Protein AF-A0A0N4UK88-F1 (afdb_monomer)

Organism: Dracunculus medinensis (NCBI:txid318479)

Structure (mmCIF, N/CA/C/O backbone):
data_AF-A0A0N4UK88-F1
#
_entry.id   AF-A0A0N4UK88-F1
#
loop_
_atom_site.group_PDB
_atom_site.id
_atom_site.type_symbol
_atom_site.label_atom_id
_atom_site.label_alt_id
_atom_site.label_comp_id
_atom_site.label_asym_id
_atom_site.label_entity_id
_atom_site.label_seq_id
_atom_site.pdbx_PDB_ins_code
_atom_site.Cartn_x
_atom_site.Cartn_y
_atom_site.Cartn_z
_atom_site.occupancy
_atom_site.B_iso_or_equiv
_atom_site.auth_seq_id
_atom_site.auth_comp_id
_atom_site.auth_asym_id
_atom_site.auth_atom_id
_atom_site.pdbx_PDB_model_num
ATOM 1 N N . MET A 1 1 ? -45.314 29.536 1.033 1.00 59.44 1 MET A N 1
ATOM 2 C CA . MET A 1 1 ? -45.332 28.113 0.614 1.00 59.44 1 MET A CA 1
ATOM 3 C C . MET A 1 1 ? -43.933 27.530 0.369 1.00 59.44 1 MET A C 1
ATOM 5 O O . MET A 1 1 ? -43.728 26.372 0.694 1.00 59.44 1 MET A O 1
ATOM 9 N N . PHE A 1 2 ? -42.950 28.308 -0.109 1.00 57.78 2 PHE A N 1
ATOM 10 C CA . PHE A 1 2 ? -41.565 27.837 -0.322 1.00 57.78 2 PHE A CA 1
ATOM 11 C C . PHE A 1 2 ? -40.764 27.525 0.958 1.00 57.78 2 PHE A C 1
ATOM 13 O O . PHE A 1 2 ? -39.915 26.638 0.956 1.00 57.78 2 PHE A O 1
ATOM 20 N N . THR A 1 3 ? -41.057 28.195 2.073 1.00 60.22 3 THR A N 1
ATOM 21 C CA . THR A 1 3 ? -40.371 27.982 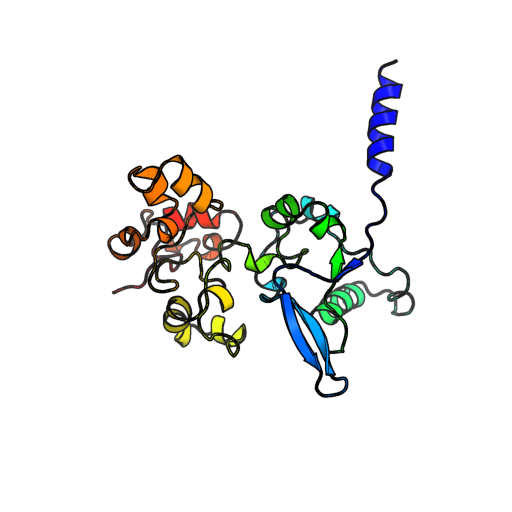3.360 1.00 60.22 3 THR A CA 1
ATOM 22 C C . THR A 1 3 ? -40.647 26.611 3.979 1.00 60.22 3 THR A C 1
ATOM 24 O O . THR A 1 3 ? -39.760 26.038 4.603 1.00 60.22 3 THR A O 1
ATOM 27 N N . PHE A 1 4 ? -41.829 26.032 3.746 1.00 58.28 4 PHE A N 1
ATOM 28 C CA . PHE A 1 4 ? -42.161 24.690 4.237 1.00 58.28 4 PHE A CA 1
ATOM 29 C C . PHE A 1 4 ? -41.422 23.580 3.476 1.00 58.28 4 PHE A C 1
ATOM 31 O O . PHE A 1 4 ? -41.025 22.588 4.084 1.00 58.28 4 PHE A O 1
ATOM 38 N N . LEU A 1 5 ? -41.157 23.756 2.176 1.00 58.62 5 LEU A N 1
ATOM 39 C CA . LEU A 1 5 ? -40.390 22.785 1.384 1.00 58.62 5 LEU A CA 1
ATOM 40 C C . LEU A 1 5 ? -38.910 22.755 1.783 1.00 58.62 5 LEU A C 1
ATOM 42 O O . LEU A 1 5 ? -38.333 21.676 1.887 1.00 58.62 5 LEU A O 1
ATOM 46 N N . PHE A 1 6 ? -38.318 23.911 2.093 1.00 59.50 6 PHE A N 1
ATOM 47 C CA . PHE A 1 6 ? -36.938 23.981 2.584 1.00 59.50 6 PHE A CA 1
ATOM 48 C C . PHE A 1 6 ? -36.780 23.361 3.978 1.00 59.50 6 PHE A C 1
ATOM 50 O O . PHE A 1 6 ? -35.818 22.635 4.218 1.00 59.50 6 PHE A O 1
ATOM 57 N N . LEU A 1 7 ? -37.751 23.571 4.876 1.00 58.62 7 LEU A N 1
ATOM 58 C CA . LEU A 1 7 ? -37.744 22.941 6.200 1.00 58.62 7 LEU A CA 1
ATOM 59 C C . LEU A 1 7 ? -37.907 21.415 6.109 1.00 58.62 7 LEU A C 1
ATOM 61 O O . LEU A 1 7 ? -37.258 20.683 6.846 1.00 58.62 7 LEU A O 1
ATOM 65 N N . SER A 1 8 ? -38.716 20.933 5.160 1.00 58.75 8 SER A N 1
ATOM 66 C CA . SER A 1 8 ? -38.917 19.498 4.903 1.00 58.75 8 SER A CA 1
ATOM 67 C C . SER A 1 8 ? -37.670 18.827 4.317 1.00 58.75 8 SER A C 1
ATOM 69 O O . SER A 1 8 ? -37.371 17.675 4.631 1.00 58.75 8 SER A O 1
ATOM 71 N N . LEU A 1 9 ? -36.918 19.545 3.477 1.00 57.94 9 LEU A N 1
ATOM 72 C CA . LEU A 1 9 ? -35.638 19.074 2.944 1.00 57.94 9 LEU A CA 1
ATOM 73 C C . LEU A 1 9 ? -34.555 19.054 4.027 1.00 57.94 9 LEU A C 1
ATOM 75 O O . LEU A 1 9 ? -33.841 18.064 4.137 1.00 57.94 9 LEU A O 1
ATOM 79 N N . LEU A 1 10 ? -34.487 20.083 4.877 1.00 56.88 10 LEU A N 1
ATOM 80 C CA . LEU A 1 10 ? -33.556 20.122 6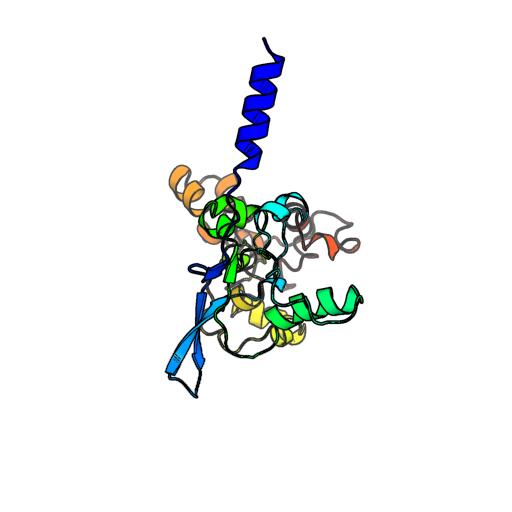.009 1.00 56.88 10 LEU A CA 1
ATOM 81 C C . LEU A 1 10 ? -33.869 19.040 7.055 1.00 56.88 10 LEU A C 1
ATOM 83 O O . LEU A 1 10 ? -32.948 18.396 7.546 1.00 56.88 10 LEU A O 1
ATOM 87 N N . LEU A 1 11 ? -35.145 18.762 7.339 1.00 54.09 11 LEU A N 1
ATOM 88 C CA . LEU A 1 11 ? -35.548 17.687 8.257 1.00 54.09 11 LEU A CA 1
ATOM 89 C C . LEU A 1 11 ? -35.243 16.281 7.711 1.00 54.09 11 LEU A C 1
ATOM 91 O O . LEU A 1 11 ? -34.954 15.379 8.495 1.00 54.09 11 LEU A O 1
ATOM 95 N N . ASN A 1 12 ? -35.217 16.090 6.388 1.00 50.25 12 ASN A N 1
ATOM 96 C CA . ASN A 1 12 ? -34.788 14.820 5.791 1.00 50.25 12 ASN A CA 1
ATOM 97 C C . ASN A 1 12 ? -33.273 14.572 5.906 1.00 50.25 12 ASN A C 1
ATOM 99 O O . ASN A 1 12 ? -32.857 13.417 5.944 1.00 50.25 12 ASN A O 1
ATOM 103 N N . PHE A 1 13 ? -32.448 15.616 6.040 1.00 53.06 13 PHE A N 1
ATOM 104 C CA . PHE A 1 13 ? -31.017 15.447 6.332 1.00 53.06 13 PHE A CA 1
ATOM 105 C C . PHE A 1 13 ? -30.733 15.123 7.807 1.00 53.06 13 PHE A C 1
ATOM 107 O O . PHE A 1 13 ? -29.687 14.555 8.112 1.00 53.06 13 PHE A O 1
ATOM 114 N N . VAL A 1 14 ? -31.660 15.426 8.724 1.00 51.56 14 VAL A N 1
ATOM 115 C CA . VAL A 1 14 ? -31.482 15.181 10.169 1.00 51.56 14 VAL A CA 1
ATOM 116 C C . VAL A 1 14 ? -31.736 13.715 10.553 1.00 51.56 14 VAL A C 1
ATOM 118 O O . VAL A 1 14 ? -31.226 13.254 11.568 1.00 51.56 14 VAL A O 1
ATOM 121 N N . ASN A 1 15 ? -32.411 12.928 9.707 1.00 42.16 15 ASN A N 1
ATOM 122 C CA . ASN A 1 15 ? -32.572 11.476 9.892 1.00 42.16 15 ASN A CA 1
ATOM 123 C C . ASN A 1 15 ? -31.404 10.652 9.320 1.00 42.16 15 ASN A C 1
ATOM 125 O O . ASN A 1 15 ? -31.574 9.515 8.870 1.00 42.16 15 ASN A O 1
ATOM 129 N N . LEU A 1 16 ? -30.190 11.204 9.357 1.00 47.09 16 LEU A N 1
ATOM 130 C CA . LEU A 1 16 ? -28.981 10.421 9.158 1.00 47.09 16 LEU A CA 1
ATOM 131 C C . LEU A 1 16 ? -28.824 9.497 10.378 1.00 47.09 16 LEU A C 1
ATOM 133 O O . LEU A 1 16 ? -28.241 9.880 11.390 1.00 47.09 16 LEU A O 1
ATOM 137 N N . GLN A 1 17 ? -29.442 8.313 10.298 1.00 49.81 17 GLN A N 1
ATOM 138 C CA . GLN A 1 17 ? -29.371 7.261 11.312 1.00 49.81 17 GLN A CA 1
ATOM 139 C C . GLN A 1 17 ? -27.946 7.162 11.857 1.00 49.81 17 GLN A C 1
ATOM 141 O O . GLN A 1 17 ? -27.000 7.017 11.082 1.00 49.81 17 GLN A O 1
ATOM 146 N N . GLN A 1 18 ? -27.827 7.254 13.183 1.00 49.84 18 GLN A N 1
ATOM 147 C CA . GLN A 1 18 ? -26.597 7.012 13.929 1.00 49.84 18 GLN A CA 1
ATOM 148 C C . GLN A 1 18 ? -25.954 5.716 13.420 1.00 49.84 18 GLN A C 1
ATOM 150 O O . GLN A 1 18 ? -26.490 4.621 13.599 1.00 49.84 18 GLN A O 1
ATOM 155 N N . ALA A 1 19 ? -24.864 5.872 12.671 1.00 52.44 19 ALA A N 1
ATOM 156 C CA . ALA A 1 19 ? -24.200 4.790 11.972 1.00 52.44 19 ALA A CA 1
ATOM 157 C C . ALA A 1 19 ? -23.459 3.931 13.000 1.00 52.44 19 ALA A C 1
ATOM 159 O O . ALA A 1 19 ? -22.458 4.363 13.563 1.00 52.44 19 ALA A O 1
ATOM 160 N N . GLN A 1 20 ? -23.964 2.721 13.241 1.00 64.00 20 GLN A N 1
ATOM 161 C CA . GLN A 1 20 ? -23.290 1.725 14.070 1.00 64.00 20 GLN A CA 1
ATOM 162 C C . GLN A 1 20 ? -21.905 1.388 13.493 1.00 64.00 20 GLN A C 1
ATOM 164 O O . GLN A 1 20 ? -21.686 1.440 12.281 1.00 64.00 20 GLN A O 1
ATOM 169 N N . ASP A 1 21 ? -20.962 1.028 14.360 1.00 75.62 21 ASP A N 1
ATOM 170 C CA . ASP A 1 21 ? -19.648 0.560 13.928 1.00 75.62 21 ASP A CA 1
ATOM 171 C C . ASP A 1 21 ? -19.750 -0.861 13.362 1.00 75.62 21 ASP A C 1
ATOM 173 O O . ASP A 1 21 ? -20.231 -1.782 14.030 1.00 75.62 21 ASP A O 1
ATOM 177 N N . GLU A 1 22 ? -19.216 -1.072 12.164 1.00 81.50 22 GLU A N 1
ATOM 178 C CA . GLU A 1 22 ? -19.253 -2.354 11.473 1.00 81.50 22 GLU A CA 1
ATOM 179 C C . GLU A 1 22 ? -17.860 -2.954 11.279 1.00 81.50 22 GLU A C 1
ATOM 181 O O . GLU A 1 22 ? -16.874 -2.252 11.063 1.00 81.50 22 GLU A O 1
ATOM 186 N N . VAL A 1 23 ? -17.777 -4.286 11.315 1.00 83.88 23 VAL A N 1
ATOM 187 C CA . VAL A 1 23 ? -16.542 -5.015 10.995 1.00 83.88 23 VAL A CA 1
ATOM 188 C C . VAL A 1 23 ? -16.213 -4.835 9.515 1.00 83.88 23 VAL A C 1
ATOM 190 O O . VAL A 1 23 ? -17.100 -4.967 8.670 1.00 83.88 23 VAL A O 1
ATOM 193 N N . ILE A 1 24 ? -14.944 -4.581 9.198 1.00 86.75 24 ILE A N 1
ATOM 194 C CA . ILE A 1 24 ? -14.470 -4.466 7.812 1.00 86.75 24 ILE A CA 1
ATOM 195 C C . ILE A 1 24 ? -14.696 -5.758 7.010 1.00 86.75 24 ILE A C 1
ATOM 197 O O . ILE A 1 24 ? -14.514 -6.873 7.505 1.00 86.75 24 ILE A O 1
ATOM 201 N N . ASP A 1 25 ? -15.078 -5.607 5.748 1.00 88.88 25 ASP A N 1
ATOM 202 C CA . ASP A 1 25 ? -15.301 -6.691 4.782 1.00 88.88 25 ASP A CA 1
ATOM 203 C C . ASP A 1 25 ? -14.463 -6.538 3.501 1.00 88.88 25 ASP A C 1
ATOM 205 O O . ASP A 1 25 ? -14.323 -7.492 2.739 1.00 88.88 25 ASP A O 1
ATOM 209 N N . GLN A 1 26 ? -13.836 -5.376 3.304 1.00 89.75 26 GLN A N 1
ATOM 210 C CA . GLN A 1 26 ? -12.899 -5.088 2.221 1.00 89.75 26 GLN A CA 1
ATOM 211 C C . GLN A 1 26 ? -11.508 -4.766 2.762 1.00 89.75 26 GLN A C 1
ATOM 213 O O . GLN A 1 26 ? -11.363 -4.333 3.903 1.00 89.75 26 GLN A O 1
ATOM 218 N N . CYS A 1 27 ? -10.481 -4.977 1.929 1.00 90.88 27 CYS A N 1
ATOM 219 C CA . CYS A 1 27 ? -9.084 -4.806 2.334 1.00 90.88 27 CYS A CA 1
ATOM 220 C C . CYS A 1 27 ? -8.758 -5.592 3.616 1.00 90.88 27 CYS A C 1
ATOM 222 O O . CYS A 1 27 ? -8.085 -5.066 4.490 1.00 90.88 27 CYS A O 1
ATOM 224 N N . VAL A 1 28 ? -9.262 -6.823 3.768 1.00 89.75 28 VAL A N 1
ATOM 225 C CA . VAL A 1 28 ? -9.149 -7.587 5.022 1.00 89.75 28 VAL A CA 1
ATOM 226 C C . VAL A 1 28 ? -8.056 -8.649 4.938 1.00 89.75 28 VAL A C 1
ATOM 228 O O . VAL A 1 28 ? -7.936 -9.350 3.937 1.00 89.75 28 VAL A O 1
ATOM 231 N N . LYS A 1 29 ? -7.288 -8.788 6.019 1.00 86.12 29 LYS A N 1
ATOM 232 C CA . LYS A 1 29 ? -6.484 -9.963 6.353 1.00 86.12 29 LYS A CA 1
ATOM 233 C C . LYS A 1 29 ? -6.943 -10.527 7.693 1.00 86.12 29 LYS A C 1
ATOM 235 O O . LYS A 1 29 ? -7.215 -9.766 8.626 1.00 86.12 29 LYS A O 1
ATOM 240 N N . ASP A 1 30 ? -6.987 -11.846 7.787 1.00 83.62 30 ASP A N 1
ATOM 241 C CA . ASP A 1 30 ? -7.274 -12.535 9.037 1.00 83.62 30 ASP A CA 1
ATOM 242 C C . ASP A 1 30 ? -5.984 -12.717 9.839 1.00 83.62 30 ASP A C 1
ATOM 244 O O . ASP A 1 30 ? -4.960 -13.170 9.327 1.00 83.62 30 ASP A O 1
ATOM 248 N N . VAL A 1 31 ? -6.027 -12.344 11.115 1.00 77.56 31 VAL A N 1
ATOM 249 C CA . VAL A 1 31 ? -4.938 -12.552 12.069 1.00 77.56 31 VAL A CA 1
ATOM 250 C C . VAL A 1 31 ? -5.424 -13.551 13.106 1.00 77.56 31 VAL A C 1
ATOM 252 O O . VAL A 1 31 ? -6.343 -13.261 13.873 1.00 77.56 31 VAL A O 1
ATOM 255 N N . VAL A 1 32 ? -4.825 -14.740 13.118 1.00 71.31 32 VAL A N 1
ATOM 256 C CA . VAL A 1 32 ? -5.157 -15.782 14.094 1.00 71.31 32 VAL A CA 1
ATOM 257 C C . VAL A 1 32 ? -4.516 -15.434 15.431 1.00 71.31 32 VAL A C 1
ATOM 259 O O . VAL A 1 32 ? -3.304 -15.227 15.522 1.00 71.31 32 VAL A O 1
ATOM 262 N N . LYS A 1 33 ? -5.332 -15.384 16.484 1.00 62.72 33 LYS A N 1
ATOM 263 C CA . LYS A 1 33 ? -4.836 -15.262 17.853 1.00 62.72 33 LYS A CA 1
ATOM 264 C C . LYS A 1 33 ? -4.373 -16.635 18.341 1.00 62.72 33 LYS A C 1
ATOM 266 O O . LYS A 1 33 ? -5.169 -17.570 18.398 1.00 62.72 33 LYS A O 1
ATOM 271 N N . THR A 1 34 ? -3.113 -16.742 18.758 1.00 60.72 34 THR A N 1
ATOM 272 C CA . THR A 1 34 ? -2.517 -17.990 19.271 1.00 60.72 34 THR A CA 1
ATOM 273 C C . THR A 1 34 ? -3.223 -18.559 20.504 1.00 60.72 34 THR A C 1
ATOM 275 O O . THR A 1 34 ? -3.046 -19.735 20.794 1.00 60.72 34 THR A O 1
ATOM 278 N N . THR A 1 35 ? -4.033 -17.770 21.218 1.00 63.91 35 THR A N 1
ATOM 279 C CA . THR A 1 35 ? -4.661 -18.200 22.478 1.00 63.91 35 THR A CA 1
ATOM 280 C C . THR A 1 35 ? -6.154 -18.523 22.398 1.00 63.91 35 THR A C 1
ATOM 282 O O . THR A 1 35 ? -6.702 -18.951 23.404 1.00 63.91 35 THR A O 1
ATOM 285 N N . ASP A 1 36 ? -6.823 -18.324 21.255 1.00 64.50 36 ASP A N 1
ATOM 286 C CA . ASP A 1 36 ? -8.286 -18.527 21.157 1.00 64.50 36 ASP A CA 1
ATOM 287 C C . ASP A 1 36 ? -8.752 -19.120 19.811 1.00 64.50 36 ASP A C 1
ATOM 289 O O . ASP A 1 36 ? -9.943 -19.259 19.573 1.00 64.50 36 ASP A O 1
ATOM 293 N N . MET A 1 37 ? -7.833 -19.430 18.882 1.00 62.72 37 MET A N 1
ATOM 294 C CA . MET A 1 37 ? -8.134 -19.890 17.506 1.00 62.72 37 MET A CA 1
ATOM 295 C C . MET A 1 37 ? -9.133 -19.013 16.715 1.00 62.72 37 MET A C 1
ATOM 297 O O . MET A 1 37 ? -9.477 -19.341 15.581 1.00 62.72 37 MET A O 1
ATOM 301 N N . SER A 1 38 ? -9.562 -17.870 17.255 1.00 66.25 38 SER A N 1
ATOM 302 C CA . SER A 1 38 ? -10.457 -16.936 16.592 1.00 66.25 38 SER A CA 1
ATOM 303 C C . SER A 1 38 ? -9.670 -16.062 15.611 1.00 66.25 38 SER A C 1
ATOM 305 O O . SER A 1 38 ? -8.660 -15.436 15.956 1.00 66.25 38 SER A O 1
ATOM 307 N N . SER A 1 39 ? -10.116 -16.043 14.353 1.00 72.44 39 SER A N 1
ATOM 308 C CA . SER A 1 39 ? -9.582 -15.169 13.307 1.00 72.44 39 SER A CA 1
ATOM 309 C C . SER A 1 39 ? -10.089 -13.747 13.524 1.00 72.44 39 SER A C 1
ATOM 311 O O . SER A 1 39 ? -11.300 -13.526 13.572 1.00 72.44 39 SER A O 1
ATOM 313 N N . LYS A 1 40 ? -9.175 -12.782 13.650 1.00 77.69 40 LYS A N 1
ATOM 314 C CA . LYS A 1 40 ? -9.514 -11.361 13.770 1.00 77.69 40 LYS A CA 1
ATOM 315 C C . LYS A 1 40 ? -9.303 -10.634 12.455 1.00 77.69 40 LYS A C 1
ATOM 317 O O . LYS A 1 40 ? -8.245 -10.770 11.842 1.00 77.69 40 LYS A O 1
ATOM 322 N N . LYS A 1 41 ? -10.269 -9.804 12.064 1.00 84.81 41 LYS A N 1
ATOM 323 C CA . LYS A 1 41 ? -10.204 -9.047 10.808 1.00 84.81 41 LYS A CA 1
ATOM 324 C C . LYS A 1 41 ? -9.386 -7.770 10.970 1.00 84.81 41 LYS A C 1
ATOM 326 O O . LYS A 1 41 ? -9.647 -6.947 11.856 1.00 84.81 41 LYS A O 1
ATOM 331 N N . ARG A 1 42 ? -8.391 -7.592 10.100 1.00 83.69 42 ARG A N 1
ATOM 332 C CA . ARG A 1 42 ? -7.504 -6.421 10.059 1.00 83.69 42 ARG A CA 1
ATOM 333 C C . ARG A 1 42 ? -7.402 -5.840 8.653 1.00 83.69 42 ARG A C 1
ATOM 335 O O . ARG A 1 42 ? -7.473 -6.602 7.697 1.00 83.69 42 ARG A O 1
ATOM 342 N N . PRO A 1 43 ? -7.168 -4.527 8.513 1.00 87.50 43 PRO A N 1
ATOM 343 C CA . PRO A 1 43 ? -6.819 -3.948 7.227 1.00 87.50 43 PRO A CA 1
ATOM 344 C C . PRO A 1 43 ? -5.538 -4.588 6.669 1.00 87.50 43 PRO A C 1
ATOM 346 O O . PRO A 1 43 ? -4.565 -4.801 7.402 1.00 87.50 43 PRO A O 1
ATOM 349 N N . THR A 1 44 ? -5.517 -4.903 5.376 1.00 87.31 44 THR A N 1
ATOM 350 C CA . THR A 1 44 ? -4.327 -5.388 4.663 1.00 87.31 44 THR A CA 1
ATOM 351 C C . THR A 1 44 ? -3.234 -4.328 4.682 1.00 87.31 44 THR A C 1
ATOM 353 O O . THR A 1 44 ? -2.079 -4.647 4.966 1.00 87.31 44 THR A O 1
ATOM 356 N N . VAL A 1 45 ? -3.636 -3.074 4.471 1.00 87.19 45 VAL A N 1
ATOM 357 C CA . VAL A 1 45 ? -2.815 -1.864 4.533 1.00 87.19 45 VAL A CA 1
ATOM 358 C C . VAL A 1 45 ? -3.194 -1.071 5.779 1.00 87.19 45 VAL A C 1
ATOM 360 O O . VAL A 1 45 ? -4.379 -0.877 6.042 1.00 87.19 45 VAL A O 1
ATOM 363 N N . ASP A 1 46 ? -2.201 -0.599 6.533 1.00 84.88 46 ASP A N 1
ATOM 364 C CA . ASP A 1 46 ? -2.427 0.283 7.681 1.00 84.88 46 ASP A CA 1
ATOM 365 C C . ASP A 1 46 ? -3.221 1.530 7.228 1.00 84.88 46 ASP A C 1
ATOM 367 O O . ASP A 1 46 ? -2.791 2.239 6.315 1.00 84.88 46 ASP A O 1
ATOM 371 N N . PRO A 1 47 ? -4.385 1.819 7.837 1.00 87.62 47 PRO A N 1
ATOM 372 C CA . PRO A 1 47 ? -5.215 2.971 7.490 1.00 87.62 47 PRO A CA 1
ATOM 373 C C . PRO A 1 47 ? -4.461 4.307 7.505 1.00 87.62 47 PRO A C 1
ATOM 375 O O . PRO A 1 47 ? -4.800 5.222 6.764 1.00 87.62 47 PRO A O 1
ATOM 378 N N . THR A 1 48 ? -3.405 4.433 8.310 1.00 84.50 48 THR A N 1
ATOM 379 C CA . THR A 1 48 ? -2.564 5.639 8.395 1.00 84.50 48 THR A CA 1
ATOM 380 C C . THR A 1 48 ? -1.486 5.721 7.303 1.00 84.50 48 THR A C 1
ATOM 382 O O . THR A 1 48 ? -0.614 6.596 7.345 1.00 84.50 48 THR A O 1
ATOM 385 N N . SER A 1 49 ? -1.489 4.784 6.355 1.00 84.94 49 SER A N 1
ATOM 386 C CA . SER A 1 49 ? -0.563 4.734 5.221 1.00 84.94 49 SER A CA 1
ATOM 387 C C . SER A 1 49 ? -1.107 5.420 3.963 1.00 84.94 49 SER A C 1
ATOM 389 O O . SER A 1 49 ? -0.329 5.706 3.053 1.00 84.94 49 SER A O 1
ATOM 391 N N . CYS A 1 50 ? -2.405 5.729 3.915 1.00 88.62 50 CYS A N 1
ATOM 392 C CA . CYS A 1 50 ? -3.004 6.594 2.899 1.00 88.62 50 CYS A CA 1
ATOM 393 C C . CYS A 1 50 ? -3.651 7.832 3.539 1.00 88.62 50 CYS A C 1
ATOM 395 O O . CYS A 1 50 ? -3.660 7.979 4.763 1.00 88.62 50 CYS A O 1
ATOM 397 N N . PHE A 1 51 ? -4.168 8.736 2.706 1.00 87.19 51 PHE A N 1
ATOM 398 C CA . PHE A 1 51 ? -4.735 10.011 3.139 1.00 87.19 51 PHE A CA 1
ATOM 399 C C . PHE A 1 51 ? -6.187 10.136 2.694 1.00 87.19 51 PHE A C 1
ATOM 401 O O . PHE A 1 51 ? -6.547 9.697 1.603 1.00 87.19 51 PHE A O 1
ATOM 408 N N . ASP A 1 52 ? -6.990 10.775 3.536 1.00 88.25 52 ASP A N 1
ATOM 409 C CA . ASP A 1 52 ? -8.304 11.272 3.151 1.00 88.25 52 ASP A CA 1
ATOM 410 C C . ASP A 1 52 ? -8.143 12.540 2.295 1.00 88.25 52 ASP A C 1
ATOM 412 O O . ASP A 1 52 ? -7.225 13.333 2.520 1.00 88.25 52 ASP A O 1
ATOM 416 N N . LEU A 1 53 ? -9.023 12.733 1.312 1.00 85.06 53 LEU A N 1
ATOM 417 C CA . LEU A 1 53 ? -8.982 13.867 0.390 1.00 85.06 53 LEU A CA 1
ATOM 418 C C . LEU A 1 53 ? -9.329 15.184 1.092 1.00 85.06 53 LEU A C 1
ATOM 420 O O . LEU A 1 53 ? -8.662 16.193 0.873 1.00 85.06 53 LEU A O 1
ATOM 424 N N . ASP A 1 54 ? -10.366 15.162 1.931 1.00 77.50 54 ASP A N 1
ATOM 425 C CA . ASP A 1 54 ? -10.824 16.316 2.700 1.00 77.50 54 ASP A CA 1
ATOM 426 C C . ASP A 1 54 ? -11.389 15.881 4.057 1.00 77.50 54 ASP A C 1
ATOM 428 O O . ASP A 1 54 ? -12.382 15.155 4.142 1.00 77.50 54 ASP A O 1
ATOM 432 N N . ALA A 1 55 ? -10.776 16.358 5.142 1.00 76.06 55 ALA A N 1
ATOM 433 C CA . ALA A 1 55 ? -11.164 15.982 6.499 1.00 76.06 55 ALA A CA 1
ATOM 434 C C . ALA A 1 55 ? -12.618 16.372 6.832 1.00 76.06 55 ALA A C 1
ATOM 436 O O . ALA A 1 55 ? -13.271 15.654 7.595 1.00 76.06 55 ALA A O 1
ATOM 437 N N . GLY A 1 56 ? -13.127 17.470 6.253 1.00 79.50 56 GLY A N 1
ATOM 438 C CA . GLY A 1 56 ? -14.498 17.947 6.457 1.00 79.50 56 GLY A CA 1
ATOM 439 C C . GLY A 1 56 ? -15.538 17.030 5.812 1.00 79.50 56 GLY A C 1
ATOM 440 O O . GLY A 1 56 ? -16.472 16.576 6.477 1.00 79.50 56 GLY A O 1
ATOM 441 N N . SER A 1 57 ? -15.324 16.674 4.547 1.00 79.69 57 SER A N 1
ATOM 442 C CA . SER A 1 57 ? -16.152 15.720 3.796 1.00 79.69 57 SER A CA 1
ATOM 443 C C . SER A 1 57 ? -16.182 14.342 4.458 1.00 79.69 57 SER A C 1
ATOM 445 O O . SER A 1 57 ? -17.176 13.619 4.399 1.00 79.69 57 SER A O 1
ATOM 447 N N . CYS A 1 58 ? -15.106 14.002 5.162 1.00 85.19 58 CYS A N 1
ATOM 448 C CA . CYS A 1 58 ? -14.966 12.730 5.836 1.00 85.19 58 CYS A CA 1
ATOM 449 C C . CYS A 1 58 ? -15.652 12.615 7.202 1.00 85.19 58 CYS A C 1
ATOM 451 O O . CYS A 1 58 ? -15.618 11.543 7.811 1.00 85.19 58 CYS A O 1
ATOM 453 N N . THR A 1 59 ? -16.305 13.676 7.680 1.00 82.56 59 THR A N 1
ATOM 454 C CA . THR A 1 59 ? -17.117 13.636 8.909 1.00 82.56 59 THR A CA 1
ATOM 455 C C . THR A 1 59 ? -18.256 12.618 8.830 1.00 82.56 59 THR A C 1
ATOM 457 O O . THR A 1 59 ? -18.569 11.981 9.834 1.00 82.56 59 THR A O 1
ATOM 460 N N . LEU A 1 60 ? -18.790 12.377 7.625 1.00 81.88 60 LEU A N 1
ATOM 461 C CA . LEU A 1 60 ? -19.794 11.345 7.341 1.00 81.88 60 LEU A CA 1
ATOM 462 C C . LEU A 1 60 ? -19.324 9.926 7.713 1.00 81.88 60 LEU A C 1
ATOM 464 O O . LEU A 1 60 ? -20.147 9.058 7.999 1.00 81.88 60 LEU A O 1
ATOM 468 N N . PHE A 1 61 ? -18.013 9.685 7.707 1.00 83.75 61 PHE A N 1
ATOM 469 C CA . PHE A 1 61 ? -17.400 8.380 7.963 1.00 83.75 61 PHE A CA 1
ATOM 470 C C . PHE A 1 61 ? -16.710 8.301 9.325 1.00 83.75 61 PHE A C 1
ATOM 472 O O . PHE A 1 61 ? -15.905 7.399 9.566 1.00 83.75 61 PHE A O 1
ATOM 479 N N . ASN A 1 62 ? -16.982 9.252 10.218 1.00 79.56 62 ASN A N 1
ATOM 480 C CA . ASN A 1 62 ? -16.510 9.138 11.585 1.00 79.56 62 ASN A CA 1
ATOM 481 C C . ASN A 1 62 ? -17.197 7.947 12.261 1.00 79.56 62 ASN A C 1
ATOM 483 O O . ASN A 1 62 ? -18.402 7.742 12.116 1.00 79.56 62 ASN A O 1
ATOM 487 N N . LEU A 1 63 ? -16.402 7.169 12.995 1.00 67.81 63 LEU A N 1
ATOM 488 C CA . LEU A 1 63 ? -16.940 6.224 13.963 1.00 67.81 63 LEU A CA 1
ATOM 489 C C . LEU A 1 63 ? -17.780 7.011 14.961 1.00 67.81 63 LEU A C 1
ATOM 491 O O . LEU A 1 63 ? -17.436 8.150 15.300 1.00 67.81 63 LEU A O 1
ATOM 495 N N . GLN A 1 64 ? -18.870 6.415 15.420 1.00 61.38 64 GLN A N 1
ATOM 496 C CA . GLN A 1 64 ? -19.584 7.007 16.531 1.00 61.38 64 GLN A CA 1
ATOM 497 C C . GLN A 1 64 ? -18.669 6.874 17.745 1.00 61.38 64 GLN A C 1
ATOM 499 O O . GLN A 1 64 ? -18.300 5.761 18.119 1.00 61.38 64 GLN A O 1
ATOM 504 N N . ASP A 1 65 ? -18.252 8.000 18.331 1.00 50.31 65 ASP A N 1
ATOM 505 C CA . ASP A 1 65 ? -17.503 7.954 19.581 1.00 50.31 65 ASP A CA 1
ATOM 506 C C . ASP A 1 65 ? -18.315 7.096 20.556 1.00 50.31 65 ASP A C 1
ATOM 508 O O . ASP A 1 65 ? -19.506 7.376 20.762 1.00 50.31 65 ASP A O 1
ATOM 512 N N . PRO A 1 66 ? -17.739 6.031 21.141 1.00 42.97 66 PRO A N 1
ATOM 513 C CA . PRO A 1 66 ? -18.438 5.293 22.164 1.00 42.97 66 PRO A CA 1
ATOM 514 C C . PRO A 1 66 ? -18.591 6.255 23.338 1.00 42.97 66 PRO A C 1
ATOM 516 O O . PRO A 1 66 ? -17.690 6.400 24.165 1.00 42.97 66 PRO A O 1
ATOM 519 N N . ALA A 1 67 ? -19.762 6.885 23.438 1.00 39.56 67 ALA A N 1
ATOM 520 C CA . ALA A 1 67 ? -20.168 7.744 24.547 1.00 39.56 67 ALA A CA 1
ATOM 521 C C . ALA A 1 67 ? -20.105 7.026 25.919 1.00 39.56 67 ALA A C 1
ATOM 523 O O . ALA A 1 67 ? -20.402 7.628 26.943 1.00 39.56 67 ALA A O 1
ATOM 524 N N . GLY A 1 68 ? -19.688 5.753 25.958 1.00 39.56 68 GLY A N 1
ATOM 525 C CA . GLY A 1 68 ? -19.449 4.961 27.159 1.00 39.56 68 GLY A CA 1
ATOM 526 C C . GLY A 1 68 ? -18.001 4.523 27.430 1.00 39.56 68 GLY A C 1
ATOM 527 O O . GLY A 1 68 ? -17.804 3.866 28.444 1.00 39.56 68 GLY A O 1
ATOM 528 N N . TYR A 1 69 ? -16.991 4.842 26.601 1.00 40.56 69 TYR A N 1
ATOM 529 C CA . TYR A 1 69 ? -15.592 4.424 26.876 1.00 40.56 69 TYR A CA 1
ATOM 530 C C . TYR A 1 69 ? -14.665 5.555 27.356 1.00 40.56 69 TYR A C 1
ATOM 532 O O . TYR A 1 69 ? -13.563 5.285 27.827 1.00 40.56 69 TYR A O 1
ATOM 540 N N . VAL A 1 70 ? -15.104 6.818 27.285 1.00 40.53 70 VAL A N 1
ATOM 541 C CA . VAL A 1 70 ? -14.275 7.997 27.627 1.00 40.53 70 VAL A CA 1
ATOM 542 C C . VAL A 1 70 ? -14.742 8.713 28.907 1.00 40.53 70 VAL A C 1
ATOM 544 O O . VAL A 1 70 ? -14.124 9.677 29.343 1.00 40.53 70 VAL A O 1
ATOM 547 N N . THR A 1 71 ? -15.792 8.236 29.582 1.00 37.78 71 THR A N 1
ATOM 548 C CA . THR A 1 71 ? -16.379 8.919 30.754 1.00 37.78 71 THR A CA 1
ATOM 549 C C . THR A 1 71 ? -15.597 8.765 32.067 1.00 37.78 71 THR A C 1
ATOM 551 O O . THR A 1 71 ? -16.062 9.239 33.095 1.00 37.78 71 THR A O 1
ATOM 554 N N . ASN A 1 72 ? -14.395 8.174 32.058 1.00 40.31 72 ASN A N 1
ATOM 555 C CA . ASN A 1 72 ? -13.567 8.010 33.266 1.00 40.31 72 ASN A CA 1
ATOM 556 C C . ASN A 1 72 ? -12.115 8.505 33.138 1.00 40.31 72 ASN A C 1
ATOM 558 O O . ASN A 1 72 ? -11.282 8.173 33.976 1.00 40.31 72 ASN A O 1
ATOM 562 N N . LEU A 1 73 ? -11.785 9.308 32.121 1.00 44.19 73 LEU A N 1
ATOM 563 C CA . LEU A 1 73 ? -10.435 9.852 31.953 1.00 44.19 73 LEU A CA 1
ATOM 564 C C . LEU A 1 73 ? -10.488 11.378 31.903 1.00 44.19 73 LEU A C 1
ATOM 566 O O . LEU A 1 73 ? -10.809 11.982 30.886 1.00 44.19 73 LEU A O 1
ATOM 570 N N . ASN A 1 74 ? -10.207 11.950 33.073 1.00 46.88 74 ASN A N 1
ATOM 571 C CA . ASN A 1 74 ? -9.740 13.294 33.408 1.00 46.88 74 ASN A CA 1
ATOM 572 C C . ASN A 1 74 ? -9.631 14.214 32.181 1.00 46.88 74 ASN A C 1
ATOM 574 O O . ASN A 1 74 ? -8.817 13.923 31.312 1.00 46.88 74 ASN A O 1
ATOM 578 N N . ASN A 1 75 ? -10.400 15.313 32.179 1.00 53.75 75 ASN A N 1
ATOM 579 C CA . ASN A 1 75 ? -10.588 16.418 31.209 1.00 53.75 75 ASN A CA 1
ATOM 580 C C . ASN A 1 75 ? -9.377 16.924 30.375 1.00 53.75 75 ASN A C 1
ATOM 582 O O . ASN A 1 75 ? -9.223 18.127 30.169 1.00 53.75 75 ASN A O 1
ATOM 586 N N . ASN A 1 76 ? -8.510 16.055 29.867 1.00 53.06 76 ASN A N 1
ATOM 587 C CA . ASN A 1 76 ? -7.345 16.402 29.079 1.00 53.06 76 ASN A CA 1
ATOM 588 C C . ASN A 1 76 ? -7.577 15.977 27.617 1.00 53.06 76 ASN A C 1
ATOM 590 O O . ASN A 1 76 ? -7.515 14.782 27.309 1.00 53.06 76 ASN A O 1
ATOM 594 N N . PRO A 1 77 ? -7.816 16.926 26.696 1.00 57.88 77 PRO A N 1
ATOM 595 C CA . PRO A 1 77 ? -8.084 16.625 25.288 1.00 57.88 77 PRO A CA 1
ATOM 596 C C . PRO A 1 77 ? -6.921 15.893 24.593 1.00 57.88 77 PRO A C 1
ATOM 598 O O . PRO A 1 77 ? -7.147 15.136 23.650 1.00 57.88 77 PRO A O 1
ATOM 601 N N . LEU A 1 78 ? -5.683 16.027 25.093 1.00 52.22 78 LEU A N 1
ATOM 602 C CA . LEU A 1 78 ? -4.533 15.263 24.593 1.00 52.22 78 LEU A CA 1
ATOM 603 C C . LEU A 1 78 ? -4.644 13.762 24.893 1.00 52.22 78 LEU A C 1
ATOM 605 O O . LEU A 1 78 ? -4.252 12.950 24.056 1.00 52.22 78 LEU A O 1
ATOM 609 N N . MET A 1 79 ? -5.211 13.380 26.043 1.00 51.00 79 MET A N 1
ATOM 610 C CA . MET A 1 79 ? -5.406 11.967 26.388 1.00 51.00 79 MET A CA 1
ATOM 611 C C . MET A 1 79 ? -6.491 11.320 25.530 1.00 51.00 79 MET A C 1
ATOM 613 O O . MET A 1 79 ? -6.326 10.177 25.120 1.00 51.00 79 MET A O 1
ATOM 617 N N . GLN A 1 80 ? -7.551 12.050 25.176 1.00 48.91 80 GLN A N 1
ATOM 618 C CA . GLN A 1 80 ? -8.600 11.534 24.286 1.00 48.91 80 GLN A CA 1
ATOM 619 C C . GLN A 1 80 ? -8.063 11.255 22.873 1.00 48.91 80 GLN A C 1
ATOM 621 O O . GLN A 1 80 ? -8.298 10.181 22.319 1.00 48.91 80 GLN A O 1
ATOM 626 N N . ILE A 1 81 ? -7.265 12.179 22.321 1.00 51.88 81 ILE A N 1
ATOM 627 C CA . ILE A 1 81 ? -6.615 12.007 21.010 1.00 51.88 81 ILE A CA 1
ATOM 628 C C . ILE A 1 81 ? -5.622 10.838 21.039 1.00 51.88 81 ILE A C 1
ATOM 630 O O . ILE A 1 81 ? -5.564 10.053 20.088 1.00 51.88 81 ILE A O 1
ATOM 634 N N . LEU A 1 82 ? -4.858 10.692 22.128 1.00 45.84 82 LEU A N 1
ATOM 635 C CA . LEU A 1 82 ? -3.953 9.559 22.302 1.00 45.84 82 LEU A CA 1
ATOM 636 C C . LEU A 1 82 ? -4.734 8.246 22.381 1.00 45.84 82 LEU A C 1
ATOM 638 O O . LEU A 1 82 ? -4.401 7.336 21.636 1.00 45.84 82 LEU A O 1
ATOM 642 N N . ILE A 1 83 ? -5.810 8.148 23.162 1.00 46.28 83 ILE A N 1
ATOM 643 C CA . ILE A 1 83 ? -6.600 6.912 23.292 1.00 46.28 83 ILE A CA 1
ATOM 644 C C . ILE A 1 83 ? -7.225 6.494 21.959 1.00 46.28 83 ILE A C 1
ATOM 646 O O . ILE A 1 83 ? -7.124 5.330 21.604 1.00 46.28 83 ILE A O 1
ATOM 650 N N . ILE A 1 84 ? -7.769 7.411 21.153 1.00 50.16 84 ILE A N 1
ATOM 651 C CA . ILE A 1 84 ? -8.303 7.068 19.817 1.00 50.16 84 ILE A CA 1
ATOM 652 C C . ILE A 1 84 ? -7.191 6.533 18.893 1.00 50.16 84 ILE A C 1
ATOM 654 O O . ILE A 1 84 ? -7.408 5.611 18.100 1.00 50.16 84 ILE A O 1
ATOM 658 N N . LYS A 1 85 ? -5.972 7.073 19.018 1.00 49.62 85 LYS A N 1
ATOM 659 C CA . LYS A 1 85 ? -4.787 6.622 18.273 1.00 49.62 85 LYS A CA 1
ATOM 660 C C . LYS A 1 85 ? -4.249 5.281 18.798 1.00 49.62 85 LYS A C 1
ATOM 662 O O . LYS A 1 85 ? -3.847 4.437 17.998 1.00 49.62 85 LYS A O 1
ATOM 667 N N . TYR A 1 86 ? -4.300 5.065 20.113 1.00 42.06 86 TYR A N 1
ATOM 668 C CA . TYR A 1 86 ? -3.913 3.832 20.798 1.00 42.06 86 TYR A CA 1
ATOM 669 C C . TYR A 1 86 ? -4.944 2.712 20.571 1.00 42.06 86 TYR A C 1
ATOM 671 O O . TYR A 1 86 ? -4.546 1.601 20.269 1.00 42.06 86 TYR A O 1
ATOM 679 N N . CYS A 1 87 ? -6.252 2.974 20.523 1.00 43.69 87 CYS A N 1
ATOM 680 C CA . CYS A 1 87 ? -7.261 1.965 20.171 1.00 43.69 87 CYS A CA 1
ATOM 681 C C . CYS A 1 87 ? -7.123 1.444 18.726 1.00 43.69 87 CYS A C 1
ATOM 683 O O . CYS A 1 87 ? -7.599 0.352 18.422 1.00 43.69 87 CYS A O 1
ATOM 685 N N . ARG A 1 88 ? -6.469 2.202 17.830 1.00 53.09 88 ARG A N 1
ATOM 686 C CA . ARG A 1 88 ? -6.189 1.775 16.446 1.00 53.09 88 ARG A CA 1
ATOM 687 C C . ARG A 1 88 ? -4.887 0.995 16.277 1.00 53.09 88 ARG A C 1
ATOM 689 O O . ARG A 1 88 ? -4.828 0.166 15.374 1.00 53.09 88 ARG A O 1
ATOM 696 N N . ASN A 1 89 ? -3.876 1.251 17.109 1.00 47.72 89 ASN A N 1
ATOM 697 C CA . ASN A 1 89 ? -2.531 0.678 16.959 1.00 47.72 89 ASN A CA 1
ATOM 698 C C . ASN A 1 89 ? -2.105 -0.257 18.101 1.00 47.72 89 ASN A C 1
ATOM 700 O O . ASN A 1 89 ? -1.170 -1.036 17.914 1.00 47.72 89 ASN A O 1
ATOM 704 N N . ASP A 1 90 ? -2.777 -0.225 19.251 1.00 46.66 90 ASP A N 1
ATOM 705 C CA . ASP A 1 90 ? -2.405 -0.994 20.434 1.00 46.66 90 ASP A CA 1
ATOM 706 C C . ASP A 1 90 ? -3.155 -2.331 20.489 1.00 46.66 90 ASP A C 1
ATOM 708 O O . ASP A 1 90 ? -4.306 -2.475 20.900 1.00 46.66 90 ASP A O 1
ATOM 712 N N . GLN A 1 91 ? -2.467 -3.295 19.894 1.00 48.50 91 GLN A N 1
ATOM 713 C CA . GLN A 1 91 ? -2.346 -4.721 20.181 1.00 48.50 91 GLN A CA 1
ATOM 714 C C . GLN A 1 91 ? -3.044 -5.313 21.431 1.00 48.50 91 GLN A C 1
ATOM 716 O O . GLN A 1 91 ? -2.427 -6.044 22.203 1.00 48.50 91 GLN A O 1
ATOM 721 N N . ALA A 1 92 ? -4.367 -5.170 21.546 1.00 48.81 92 ALA A N 1
ATOM 722 C CA . ALA A 1 92 ? -5.194 -6.038 22.389 1.00 48.81 92 ALA A CA 1
ATOM 723 C C . ALA A 1 92 ? -6.575 -6.340 21.755 1.00 48.81 92 ALA A C 1
ATOM 725 O O . ALA A 1 92 ? -7.601 -5.743 22.060 1.00 48.81 92 ALA A O 1
ATOM 726 N N . PHE A 1 93 ? -6.597 -7.357 20.887 1.00 54.03 93 PHE A N 1
ATOM 727 C CA . PHE A 1 93 ? -7.669 -8.372 20.815 1.00 54.03 93 PHE A CA 1
ATOM 728 C C . PHE A 1 93 ? -9.028 -8.131 20.126 1.00 54.03 93 PHE A C 1
ATOM 730 O O . PHE A 1 93 ? -9.758 -9.114 19.995 1.00 54.03 93 PHE A O 1
ATOM 737 N N . ASN A 1 94 ? -9.357 -6.955 19.583 1.00 63.16 94 ASN A N 1
ATOM 738 C CA . ASN A 1 94 ? -10.663 -6.758 18.912 1.00 63.16 94 ASN A CA 1
ATOM 739 C C . ASN A 1 94 ? -10.586 -6.655 17.384 1.00 63.16 94 ASN A C 1
ATOM 741 O O . ASN A 1 94 ? -9.578 -6.191 16.853 1.00 63.16 94 ASN A O 1
ATOM 745 N N . ASP A 1 95 ? -11.655 -7.059 16.692 1.00 74.62 95 ASP A N 1
ATOM 746 C CA . ASP A 1 95 ? -11.827 -6.874 15.244 1.00 74.62 95 ASP A CA 1
ATOM 747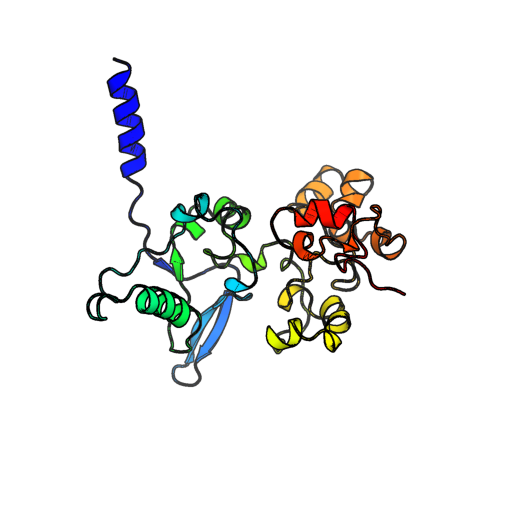 C C . ASP A 1 95 ? -11.773 -5.393 14.859 1.00 74.62 95 ASP A C 1
ATOM 749 O O . ASP A 1 95 ? -12.262 -4.531 15.592 1.00 74.62 95 ASP A O 1
ATOM 753 N N . TYR A 1 96 ? -11.157 -5.085 13.714 1.00 82.06 96 TYR A N 1
ATOM 754 C CA . TYR A 1 96 ? -11.119 -3.714 13.213 1.00 82.06 96 TYR A CA 1
ATOM 755 C C . TYR A 1 96 ? -12.515 -3.283 12.740 1.00 82.06 96 TYR A C 1
ATOM 757 O O . TYR A 1 96 ? -13.173 -4.011 11.990 1.00 82.06 96 TYR A O 1
ATOM 765 N N . LYS A 1 97 ? -12.947 -2.088 13.156 1.00 84.12 97 LYS A N 1
ATOM 766 C CA . LYS A 1 97 ? -14.257 -1.527 12.815 1.00 84.12 97 LYS A CA 1
ATOM 767 C C . LYS A 1 97 ? -14.144 -0.223 12.030 1.00 84.12 97 LYS A C 1
ATOM 769 O O . LYS A 1 97 ? -13.192 0.536 12.204 1.00 84.12 97 LYS A O 1
ATOM 774 N N . VAL A 1 98 ? -15.143 0.022 11.193 1.00 87.19 98 VAL A N 1
ATOM 775 C CA . VAL A 1 98 ? -15.350 1.242 10.402 1.00 87.19 98 VAL A CA 1
ATOM 776 C C . VAL A 1 98 ? -16.784 1.729 10.595 1.00 87.19 98 VAL A C 1
ATOM 778 O O . VAL A 1 98 ? -17.646 0.960 11.014 1.00 87.19 98 VAL A O 1
ATOM 7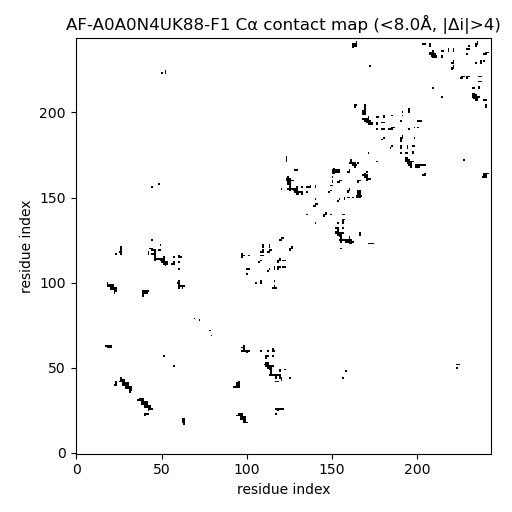81 N N . ALA A 1 99 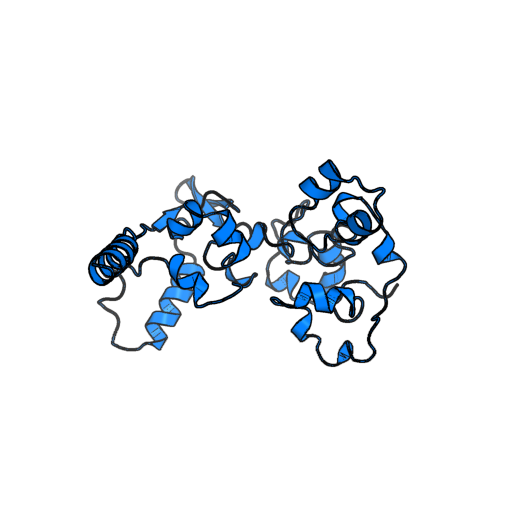? -17.063 2.993 10.287 1.00 87.06 99 ALA A N 1
ATOM 782 C CA . ALA A 1 99 ? -18.432 3.499 10.331 1.00 87.06 99 ALA A CA 1
ATOM 783 C C . ALA A 1 99 ? -19.316 2.723 9.334 1.00 87.06 99 ALA A C 1
ATOM 785 O O . ALA A 1 99 ? -18.868 2.460 8.215 1.00 87.06 99 ALA A O 1
ATOM 786 N N . ALA A 1 100 ? -20.580 2.423 9.668 1.00 86.75 100 ALA A N 1
ATOM 787 C CA . ALA A 1 100 ? -21.512 1.780 8.723 1.00 86.75 100 ALA A CA 1
ATOM 788 C C . ALA A 1 100 ? -21.607 2.534 7.383 1.00 86.75 100 ALA A C 1
ATOM 790 O O . ALA A 1 100 ? -21.762 1.930 6.321 1.00 86.75 100 ALA A O 1
ATOM 791 N N . ASN A 1 101 ? -21.422 3.859 7.400 1.00 86.56 101 ASN A N 1
ATOM 792 C CA . ASN A 1 101 ? -21.399 4.675 6.186 1.00 86.56 101 ASN A CA 1
ATOM 793 C C . ASN A 1 101 ? -20.288 4.277 5.201 1.00 86.56 101 ASN A C 1
ATOM 795 O O . ASN A 1 101 ? -20.493 4.409 3.996 1.00 86.56 101 ASN A O 1
ATOM 799 N N . CYS A 1 102 ? -19.163 3.730 5.673 1.00 90.62 102 CYS A N 1
ATOM 800 C CA . CYS A 1 102 ? -18.106 3.207 4.805 1.00 90.62 102 CYS A CA 1
ATOM 801 C C . CYS A 1 102 ? -18.605 2.051 3.924 1.00 90.62 102 CYS A C 1
ATOM 803 O O . CYS A 1 102 ? -18.178 1.921 2.780 1.00 90.62 102 CYS A O 1
ATOM 805 N N . LYS A 1 103 ? -19.543 1.241 4.430 1.00 90.00 103 LYS A N 1
ATOM 806 C CA . LYS A 1 103 ? -20.180 0.150 3.678 1.00 90.00 103 LYS A CA 1
ATOM 807 C C . LYS A 1 103 ? -21.404 0.597 2.902 1.00 90.00 103 LYS A C 1
ATOM 809 O O . LYS A 1 103 ? -21.645 0.102 1.807 1.00 90.00 103 LYS A O 1
ATOM 814 N N . LYS A 1 104 ? -22.166 1.544 3.453 1.00 89.94 104 LYS A N 1
ATOM 815 C CA . LYS A 1 104 ? -23.348 2.111 2.794 1.00 89.94 104 LYS A CA 1
ATOM 816 C C . LYS A 1 104 ? -22.980 2.891 1.528 1.00 89.94 104 LYS A C 1
ATOM 818 O O . LYS A 1 104 ? -23.718 2.839 0.548 1.00 89.94 104 LYS A O 1
ATOM 823 N N . TYR A 1 105 ? -21.838 3.582 1.530 1.00 88.94 105 TYR A N 1
ATOM 824 C CA . TYR A 1 105 ? -21.372 4.417 0.419 1.00 88.94 105 TYR A CA 1
ATOM 825 C C . TYR A 1 105 ? -19.933 4.059 0.004 1.00 88.94 105 TYR A C 1
ATOM 827 O O . TYR A 1 105 ? -19.034 4.894 0.116 1.00 88.94 105 TYR A O 1
ATOM 835 N N . PRO A 1 106 ? -19.685 2.837 -0.503 1.00 89.69 106 PRO A N 1
ATOM 836 C CA . PRO A 1 106 ? -18.332 2.299 -0.650 1.00 89.69 106 PRO A CA 1
ATOM 837 C C . PRO A 1 106 ? -17.482 3.084 -1.653 1.00 89.69 106 PRO A C 1
ATOM 839 O O . PRO A 1 106 ? -16.320 3.360 -1.379 1.00 89.69 106 PRO A O 1
ATOM 842 N N . LYS A 1 107 ? -18.063 3.518 -2.782 1.00 90.06 107 LYS A N 1
ATOM 843 C CA . LYS A 1 107 ? -17.352 4.343 -3.776 1.00 90.06 107 LYS A CA 1
ATOM 844 C C . LYS A 1 107 ? -16.957 5.707 -3.210 1.00 90.06 107 LYS A C 1
ATOM 846 O O . LYS A 1 107 ? -15.820 6.132 -3.344 1.00 90.06 107 LYS A O 1
ATOM 851 N N . LEU A 1 108 ? -17.889 6.362 -2.516 1.00 89.75 108 LEU A N 1
ATOM 852 C CA . LEU A 1 108 ? -17.645 7.666 -1.902 1.00 89.75 108 LEU A CA 1
ATOM 853 C C . LEU A 1 108 ? -16.569 7.576 -0.810 1.00 89.75 108 LEU A C 1
ATOM 855 O O . LEU A 1 108 ? -15.690 8.429 -0.734 1.00 89.75 108 LEU A O 1
ATOM 859 N N . ALA A 1 109 ? -16.626 6.524 0.009 1.00 90.75 109 ALA A N 1
ATOM 860 C CA . ALA A 1 109 ? -15.620 6.222 1.018 1.00 90.75 109 ALA A CA 1
ATOM 861 C C . ALA A 1 109 ? -14.236 5.982 0.397 1.00 90.75 109 ALA A C 1
ATOM 863 O O . ALA A 1 109 ? -13.240 6.478 0.914 1.00 90.75 109 ALA A O 1
ATOM 864 N N . GLU A 1 110 ? -14.170 5.252 -0.717 1.00 91.44 110 GLU A N 1
ATOM 865 C CA . GLU A 1 110 ? -12.923 4.975 -1.432 1.00 91.44 110 GLU A CA 1
ATOM 866 C C . GLU A 1 110 ? -12.292 6.236 -2.042 1.00 91.44 110 GLU A C 1
ATOM 868 O O . GLU A 1 110 ? -11.068 6.390 -2.026 1.00 91.44 110 GLU A O 1
ATOM 873 N N . ASP A 1 111 ? -13.116 7.124 -2.598 1.00 89.19 111 ASP A N 1
ATOM 874 C CA . ASP A 1 111 ? -12.649 8.318 -3.303 1.00 89.19 111 ASP A CA 1
ATOM 875 C C . ASP A 1 111 ? -12.300 9.467 -2.358 1.00 89.19 111 ASP A C 1
ATOM 877 O O . ASP A 1 111 ? -11.336 10.193 -2.605 1.00 89.19 111 ASP A O 1
ATOM 881 N N . LEU A 1 112 ? -13.058 9.631 -1.270 1.00 90.25 112 LEU A N 1
ATOM 882 C CA . LEU A 1 112 ? -12.878 10.753 -0.351 1.00 90.25 112 LEU A CA 1
ATOM 883 C C . LEU A 1 112 ? -12.112 10.379 0.913 1.00 90.25 112 LEU A C 1
ATOM 885 O O . LEU A 1 112 ? -11.323 11.188 1.392 1.00 90.25 112 LEU A O 1
ATOM 889 N N . CYS A 1 113 ? -12.355 9.197 1.484 1.00 92.38 113 CYS A N 1
ATOM 890 C CA . CYS A 1 113 ? -11.952 8.890 2.859 1.00 92.38 113 CYS A CA 1
ATOM 891 C C . CYS A 1 113 ? -11.352 7.484 3.034 1.00 92.38 113 CYS A C 1
ATOM 893 O O . CYS A 1 113 ? -11.766 6.735 3.934 1.00 92.38 113 CYS A O 1
ATOM 895 N N . PRO A 1 114 ? -10.384 7.079 2.187 1.00 92.38 114 PRO A N 1
ATOM 896 C CA . PRO A 1 114 ? -9.845 5.729 2.224 1.00 92.38 114 PRO A CA 1
ATOM 897 C C . PRO A 1 114 ? -9.101 5.424 3.528 1.00 92.38 114 PRO A C 1
ATOM 899 O O . PRO A 1 114 ? -9.059 4.261 3.930 1.00 92.38 114 PRO A O 1
ATOM 902 N N . SER A 1 115 ? -8.550 6.430 4.219 1.00 90.88 115 SER A N 1
ATOM 903 C CA . SER A 1 115 ? -7.892 6.228 5.511 1.00 90.88 115 SER A CA 1
ATOM 904 C C . SER A 1 115 ? -8.931 5.918 6.584 1.00 90.88 115 SER A C 1
ATOM 906 O O . SER A 1 115 ? -8.869 4.865 7.220 1.00 90.88 115 SER A O 1
ATOM 908 N N . LYS A 1 116 ? -9.951 6.770 6.750 1.00 89.19 116 LYS A N 1
ATOM 909 C CA . LYS A 1 116 ? -11.003 6.542 7.761 1.00 89.19 116 LYS A CA 1
ATOM 910 C C . LYS A 1 116 ? -11.778 5.248 7.563 1.00 89.19 116 LYS A C 1
ATOM 912 O O . LYS A 1 116 ? -12.133 4.611 8.551 1.00 89.19 116 LYS A O 1
ATOM 917 N N . CYS A 1 117 ? -12.020 4.861 6.316 1.00 91.19 117 CYS A N 1
ATOM 918 C CA . CYS A 1 117 ? -12.765 3.649 5.997 1.00 91.19 117 CYS A CA 1
ATOM 919 C C . CYS A 1 117 ? -11.886 2.402 5.826 1.00 91.19 117 CYS A C 1
ATOM 921 O O . CYS A 1 117 ? -12.400 1.361 5.430 1.00 91.19 117 CYS A O 1
ATOM 923 N N . ALA A 1 118 ? -10.581 2.483 6.124 1.00 92.19 118 ALA A N 1
ATOM 924 C CA . ALA A 1 118 ? -9.626 1.385 5.950 1.00 92.19 118 ALA A CA 1
ATOM 925 C C . ALA A 1 118 ? -9.603 0.791 4.522 1.00 92.19 118 ALA A C 1
ATOM 927 O O . ALA A 1 118 ? -9.318 -0.388 4.318 1.00 92.19 118 ALA A O 1
ATOM 928 N N . LEU A 1 119 ? -9.859 1.635 3.521 1.00 93.50 119 LEU A N 1
ATOM 929 C CA . LEU A 1 119 ? -9.857 1.308 2.095 1.00 93.50 119 LEU A CA 1
ATOM 930 C C . LEU A 1 119 ? -8.539 1.700 1.413 1.00 93.50 119 LEU A C 1
ATOM 932 O O . LEU A 1 119 ? -8.483 1.788 0.188 1.00 93.50 119 LEU A O 1
ATOM 936 N N . CYS A 1 120 ? -7.452 1.904 2.169 1.00 92.75 120 CYS A N 1
ATOM 937 C CA . CYS A 1 120 ? -6.152 2.247 1.588 1.00 92.75 120 CYS A CA 1
ATOM 938 C C . CYS A 1 120 ? -5.727 1.267 0.486 1.00 92.75 120 CYS A C 1
ATOM 940 O O . CYS A 1 120 ? -5.206 1.720 -0.527 1.00 92.75 120 CYS A O 1
ATOM 942 N N . CYS A 1 121 ? -6.031 -0.034 0.607 1.00 92.25 121 CYS A N 1
ATOM 943 C CA . CYS A 1 121 ? -5.693 -1.034 -0.417 1.00 92.25 121 CYS A CA 1
ATOM 944 C C . CYS A 1 121 ? -6.350 -0.789 -1.791 1.00 92.25 121 CYS A C 1
ATOM 946 O O . CYS A 1 121 ? -5.901 -1.328 -2.798 1.00 92.25 121 CYS A O 1
ATOM 948 N N . LYS A 1 122 ? -7.414 0.020 -1.845 1.00 92.06 122 LYS A N 1
ATOM 949 C CA . LYS A 1 122 ? -8.107 0.404 -3.082 1.00 92.06 122 LYS A CA 1
ATOM 950 C C . LYS A 1 122 ? -7.521 1.657 -3.731 1.00 92.06 122 LYS A C 1
ATOM 952 O O . LYS A 1 122 ? -7.731 1.892 -4.919 1.00 92.06 122 LYS A O 1
ATOM 957 N N . THR A 1 123 ? -6.759 2.452 -2.984 1.00 89.94 123 THR A N 1
ATOM 958 C CA . THR A 1 123 ? -6.101 3.647 -3.527 1.00 89.94 123 THR A CA 1
ATOM 959 C C . THR A 1 123 ? -5.025 3.260 -4.541 1.00 89.94 123 THR A C 1
ATOM 961 O O . THR A 1 123 ? -4.411 2.202 -4.427 1.00 89.94 123 THR A O 1
ATOM 964 N N . LEU A 1 124 ? -4.751 4.118 -5.528 1.00 86.75 124 LEU A N 1
ATOM 965 C CA . LEU A 1 124 ? -3.777 3.830 -6.594 1.00 86.75 124 LEU A CA 1
ATOM 966 C C . LEU A 1 124 ? -2.371 3.493 -6.078 1.00 86.75 124 LEU A C 1
ATOM 968 O O . LEU A 1 124 ? -1.640 2.760 -6.742 1.00 86.75 124 LEU A O 1
ATOM 972 N N . ASP A 1 125 ? -2.001 4.011 -4.908 1.00 88.06 125 ASP A N 1
ATOM 973 C CA . ASP A 1 125 ? -0.698 3.769 -4.291 1.00 88.06 125 ASP A CA 1
ATOM 974 C C . ASP A 1 125 ? -0.566 2.342 -3.742 1.00 88.06 125 ASP A C 1
ATOM 976 O O . ASP A 1 125 ? 0.542 1.816 -3.704 1.00 88.06 125 ASP A O 1
ATOM 980 N N . TYR A 1 126 ? -1.679 1.679 -3.419 1.00 90.56 126 TYR A N 1
ATOM 981 C CA . TYR A 1 126 ? -1.699 0.322 -2.865 1.00 90.56 126 TYR A CA 1
ATOM 982 C C . TYR A 1 126 ? -2.463 -0.677 -3.747 1.00 90.56 126 TYR A C 1
ATOM 984 O O . TYR A 1 126 ? -2.412 -1.866 -3.488 1.00 90.56 126 TYR A O 1
ATOM 992 N N . ASN A 1 127 ? -3.140 -0.252 -4.815 1.00 87.81 127 ASN A N 1
ATOM 993 C CA . ASN A 1 127 ? -3.945 -1.131 -5.667 1.00 87.81 127 ASN A CA 1
ATOM 994 C C . ASN A 1 127 ? -3.091 -1.839 -6.739 1.00 87.81 127 ASN A C 1
ATOM 996 O O . ASN A 1 127 ? -3.149 -1.535 -7.936 1.00 87.81 127 ASN A O 1
ATOM 1000 N N . CYS A 1 128 ? -2.234 -2.759 -6.301 1.00 85.44 128 CYS A N 1
ATOM 1001 C CA . CYS A 1 128 ? -1.490 -3.670 -7.165 1.00 85.44 128 CYS A CA 1
ATOM 1002 C C . CYS A 1 128 ? -1.186 -4.998 -6.467 1.00 85.44 128 CYS A C 1
ATOM 1004 O O . CYS A 1 128 ? -1.542 -5.198 -5.310 1.00 85.44 128 CYS A O 1
ATOM 1006 N N . ALA A 1 129 ? -0.590 -5.938 -7.199 1.00 84.00 129 ALA A N 1
ATOM 1007 C CA . ALA A 1 129 ? -0.268 -7.254 -6.667 1.00 84.00 129 ALA A CA 1
ATOM 1008 C C . ALA A 1 129 ? 1.103 -7.262 -5.981 1.00 84.00 129 ALA A C 1
ATOM 1010 O O . ALA A 1 129 ? 2.067 -6.740 -6.539 1.00 84.00 129 ALA A O 1
ATOM 1011 N N . ASP A 1 130 ? 1.170 -7.947 -4.840 1.00 83.19 130 ASP A N 1
ATOM 1012 C CA . ASP A 1 130 ? 2.393 -8.239 -4.093 1.00 83.19 130 ASP A CA 1
ATOM 1013 C C . ASP A 1 130 ? 2.575 -9.750 -3.951 1.00 83.19 130 ASP A C 1
ATOM 1015 O O . ASP A 1 130 ? 1.940 -10.376 -3.095 1.00 83.19 130 ASP A O 1
ATOM 1019 N N . PRO A 1 131 ? 3.433 -10.379 -4.764 1.00 72.94 131 PRO A N 1
ATOM 1020 C CA . PRO A 1 131 ? 3.836 -11.744 -4.490 1.00 72.94 131 PRO A CA 1
ATOM 1021 C C . PRO A 1 131 ? 4.791 -11.761 -3.280 1.00 72.94 131 PRO A C 1
ATOM 1023 O O . PRO A 1 131 ? 5.912 -11.272 -3.358 1.00 72.94 131 PRO A O 1
ATOM 1026 N N . ASN A 1 132 ? 4.365 -12.386 -2.175 1.00 81.19 132 ASN A N 1
ATOM 1027 C CA . ASN A 1 132 ? 5.199 -12.751 -1.012 1.00 81.19 132 ASN A CA 1
ATOM 1028 C C . ASN A 1 132 ? 5.710 -11.607 -0.109 1.00 81.19 132 ASN A C 1
ATOM 1030 O O . ASN A 1 132 ? 6.833 -11.655 0.388 1.00 81.19 132 ASN A O 1
ATOM 1034 N N . CYS A 1 133 ? 4.873 -10.615 0.195 1.00 87.38 133 CYS A N 1
ATOM 1035 C CA . CYS A 1 133 ? 5.280 -9.449 0.996 1.00 87.38 133 CYS A CA 1
ATOM 1036 C C . CYS A 1 133 ? 4.718 -9.427 2.426 1.00 87.38 133 CYS A C 1
ATOM 1038 O O . CYS A 1 133 ? 4.661 -8.372 3.055 1.00 87.38 133 CYS A O 1
ATOM 1040 N N . ALA A 1 134 ? 4.319 -10.588 2.958 1.00 82.56 134 ALA A N 1
ATOM 1041 C CA . ALA A 1 134 ? 3.679 -10.712 4.272 1.00 82.56 134 ALA A CA 1
ATOM 1042 C C . ALA A 1 134 ? 4.564 -10.243 5.445 1.00 82.56 134 ALA A C 1
ATOM 1044 O O . ALA A 1 134 ? 4.046 -9.778 6.459 1.00 82.56 134 ALA A O 1
ATOM 1045 N N . HIS A 1 135 ? 5.889 -10.344 5.303 1.00 83.88 135 HIS A N 1
ATOM 1046 C CA . HIS A 1 135 ? 6.861 -9.960 6.334 1.00 83.88 135 HIS A CA 1
ATOM 1047 C C . HIS A 1 135 ? 7.337 -8.505 6.222 1.00 83.88 135 HIS A C 1
ATOM 1049 O O . HIS A 1 135 ? 8.099 -8.039 7.070 1.00 83.88 135 HIS A O 1
ATOM 1055 N N . ILE A 1 136 ? 6.912 -7.779 5.185 1.00 87.50 136 ILE A N 1
ATOM 1056 C CA . ILE A 1 136 ? 7.324 -6.395 4.983 1.00 87.50 136 ILE A CA 1
ATOM 1057 C C . ILE A 1 136 ? 6.563 -5.496 5.953 1.00 87.50 136 ILE A C 1
ATOM 1059 O O . ILE A 1 136 ? 5.334 -5.455 5.975 1.00 87.50 136 ILE A O 1
ATOM 1063 N N . THR A 1 137 ? 7.315 -4.758 6.763 1.00 85.94 137 THR A N 1
ATOM 1064 C CA . THR A 1 137 ? 6.779 -3.783 7.710 1.00 85.94 137 THR A CA 1
ATOM 1065 C C . THR A 1 137 ? 6.895 -2.373 7.144 1.00 85.94 137 THR A C 1
ATOM 1067 O O . THR A 1 137 ? 7.724 -2.087 6.278 1.00 85.94 137 THR A O 1
ATOM 1070 N N . ARG A 1 138 ? 6.110 -1.442 7.692 1.00 82.94 138 ARG A N 1
ATOM 1071 C CA . ARG A 1 138 ? 6.198 -0.020 7.331 1.00 82.94 138 ARG A CA 1
ATOM 1072 C C . ARG A 1 138 ? 7.608 0.551 7.525 1.00 82.94 138 ARG A C 1
ATOM 1074 O O . ARG A 1 138 ? 8.047 1.355 6.711 1.00 82.94 138 ARG A O 1
ATOM 1081 N N . ALA A 1 139 ? 8.324 0.105 8.558 1.00 84.88 139 ALA A N 1
ATOM 1082 C CA . ALA A 1 139 ? 9.706 0.509 8.808 1.00 84.88 139 ALA A CA 1
ATOM 1083 C C . ALA A 1 139 ? 10.647 0.073 7.669 1.00 84.88 139 ALA A C 1
ATOM 1085 O O . ALA A 1 139 ? 11.499 0.847 7.232 1.00 84.88 139 ALA A O 1
ATOM 1086 N N . ILE A 1 140 ? 10.442 -1.133 7.127 1.00 88.94 140 ILE A N 1
ATOM 1087 C CA . ILE A 1 140 ? 11.192 -1.629 5.967 1.00 88.94 140 ILE A CA 1
ATOM 1088 C C . ILE A 1 140 ? 10.891 -0.764 4.732 1.00 88.94 140 ILE A C 1
ATOM 1090 O O . ILE A 1 140 ? 11.821 -0.306 4.074 1.00 88.94 140 ILE A O 1
ATOM 1094 N N . CYS A 1 141 ? 9.619 -0.440 4.477 1.00 88.38 141 CYS A N 1
ATOM 1095 C CA . CYS A 1 141 ? 9.214 0.441 3.371 1.00 88.38 141 CYS A CA 1
ATOM 1096 C C . CYS A 1 141 ? 9.781 1.867 3.462 1.00 88.38 141 CYS A C 1
ATOM 1098 O O . CYS A 1 141 ? 9.966 2.526 2.441 1.00 88.38 141 CYS A O 1
ATOM 1100 N N . GLN A 1 142 ? 10.054 2.355 4.674 1.00 86.88 142 GLN A N 1
ATOM 1101 C CA . GLN A 1 142 ? 10.637 3.678 4.916 1.00 86.88 142 GLN A CA 1
ATOM 1102 C C . GLN A 1 142 ? 12.166 3.697 4.811 1.00 86.88 142 GLN A C 1
ATOM 1104 O O . GLN A 1 142 ? 12.759 4.773 4.805 1.00 86.88 142 GLN A O 1
ATOM 1109 N N . THR A 1 143 ? 12.811 2.533 4.722 1.00 87.69 143 THR A N 1
ATOM 1110 C CA . THR A 1 143 ? 14.268 2.431 4.655 1.00 87.69 143 THR A CA 1
ATOM 1111 C C . THR A 1 143 ? 14.737 2.643 3.208 1.00 87.69 143 THR A C 1
ATOM 1113 O O . THR A 1 143 ? 14.470 1.787 2.361 1.00 87.69 143 THR A O 1
ATOM 1116 N N . PRO A 1 144 ? 15.478 3.727 2.888 1.00 85.50 144 PRO A N 1
ATOM 1117 C CA . PRO A 1 144 ? 15.835 4.061 1.504 1.00 85.50 144 PRO A CA 1
ATOM 1118 C C . PRO A 1 144 ? 16.613 2.960 0.777 1.00 85.50 144 PRO A C 1
ATOM 1120 O O . PRO A 1 144 ? 16.446 2.773 -0.423 1.00 85.50 144 PRO A O 1
ATOM 1123 N N . HIS A 1 145 ? 17.427 2.196 1.509 1.00 86.12 145 HIS A N 1
ATOM 1124 C CA . HIS A 1 145 ? 18.253 1.131 0.943 1.00 86.12 145 HIS A CA 1
ATOM 1125 C C . HIS A 1 145 ? 17.436 -0.007 0.308 1.00 86.12 145 HIS A C 1
ATOM 1127 O O . HIS A 1 145 ? 17.880 -0.614 -0.661 1.00 86.12 145 HIS A O 1
ATOM 1133 N N . PHE A 1 146 ? 16.225 -0.268 0.808 1.00 87.44 146 PHE A N 1
ATOM 1134 C CA . PHE A 1 146 ? 15.348 -1.312 0.271 1.00 87.44 146 PHE A CA 1
ATOM 1135 C C . PHE A 1 146 ? 14.350 -0.785 -0.757 1.00 87.44 146 PHE A C 1
ATOM 1137 O O . PHE A 1 146 ? 13.618 -1.573 -1.351 1.00 87.44 146 PHE A O 1
ATOM 1144 N N . HIS A 1 147 ? 14.314 0.526 -0.988 1.00 84.56 147 HIS A N 1
ATOM 1145 C CA . HIS A 1 147 ? 13.267 1.172 -1.765 1.00 84.56 147 HIS A CA 1
ATOM 1146 C C . HIS A 1 147 ? 13.134 0.594 -3.181 1.00 84.56 147 HIS A C 1
ATOM 1148 O O . HIS A 1 147 ? 12.031 0.249 -3.589 1.00 84.56 147 HIS A O 1
ATOM 1154 N N . ASP A 1 148 ? 14.243 0.401 -3.902 1.00 79.75 148 ASP A N 1
ATOM 1155 C CA . ASP A 1 148 ? 14.224 -0.166 -5.260 1.00 79.75 148 ASP A CA 1
ATOM 1156 C C . ASP A 1 148 ? 13.796 -1.636 -5.289 1.00 79.75 148 ASP A C 1
ATOM 1158 O O . ASP A 1 148 ? 13.036 -2.060 -6.164 1.00 79.75 148 ASP A O 1
ATOM 1162 N N . ALA A 1 149 ? 14.260 -2.422 -4.315 1.00 85.56 149 ALA A N 1
ATOM 1163 C CA . ALA A 1 149 ? 13.895 -3.829 -4.198 1.00 85.56 149 ALA A CA 1
ATOM 1164 C C . ALA A 1 149 ? 12.402 -3.987 -3.868 1.00 85.56 149 ALA A C 1
ATOM 1166 O O . ALA A 1 149 ? 11.716 -4.810 -4.478 1.00 85.56 149 ALA A O 1
ATOM 1167 N N . LEU A 1 150 ? 11.888 -3.165 -2.950 1.00 88.81 150 LEU A N 1
ATOM 1168 C CA . LEU A 1 150 ? 10.486 -3.151 -2.531 1.00 88.81 150 LEU A CA 1
ATOM 1169 C C . LEU A 1 150 ? 9.574 -2.559 -3.599 1.00 88.81 150 LEU A C 1
ATOM 1171 O O . LEU A 1 150 ? 8.473 -3.055 -3.781 1.00 88.81 150 LEU A O 1
ATOM 1175 N N . LEU A 1 151 ? 10.031 -1.564 -4.356 1.00 87.06 151 LEU A N 1
ATOM 1176 C CA . LEU A 1 151 ? 9.318 -1.071 -5.530 1.00 87.06 151 LEU A CA 1
ATOM 1177 C C . LEU A 1 151 ? 9.054 -2.222 -6.505 1.00 87.06 151 LEU A C 1
ATOM 1179 O O . LEU A 1 151 ? 7.920 -2.438 -6.921 1.00 87.06 151 LEU A O 1
ATOM 1183 N N . ARG A 1 152 ? 10.074 -3.022 -6.824 1.00 83.50 152 ARG A N 1
ATOM 1184 C CA . ARG A 1 152 ? 9.925 -4.137 -7.770 1.00 83.50 152 ARG A CA 1
ATOM 1185 C C . ARG A 1 152 ? 9.162 -5.327 -7.193 1.00 83.50 152 ARG A C 1
ATOM 1187 O O . ARG A 1 152 ? 8.423 -5.963 -7.937 1.00 83.50 152 ARG A O 1
ATOM 1194 N N . SER A 1 153 ? 9.349 -5.628 -5.910 1.00 87.62 153 SER A N 1
ATOM 1195 C CA . SER A 1 153 ? 8.891 -6.893 -5.313 1.00 87.62 153 SER A CA 1
ATOM 1196 C C . SER A 1 153 ? 7.626 -6.751 -4.468 1.00 87.62 153 SER A C 1
ATOM 1198 O O . SER A 1 153 ? 6.793 -7.648 -4.490 1.00 87.62 153 SER A O 1
ATOM 1200 N N . CYS A 1 154 ? 7.484 -5.635 -3.747 1.00 90.94 154 CYS A N 1
ATOM 1201 C CA . CYS A 1 154 ? 6.422 -5.380 -2.768 1.00 90.94 154 CYS A CA 1
ATOM 1202 C C . CYS A 1 154 ? 5.781 -3.981 -2.884 1.00 90.94 154 CYS A C 1
ATOM 1204 O O . CYS A 1 154 ? 5.706 -3.245 -1.887 1.00 90.94 154 CYS A O 1
ATOM 1206 N N . PRO A 1 155 ? 5.368 -3.550 -4.091 1.00 89.75 155 PRO A N 1
ATOM 1207 C CA . PRO A 1 155 ? 4.801 -2.226 -4.271 1.00 89.75 155 PRO A CA 1
ATOM 1208 C C . PRO A 1 155 ? 3.488 -1.995 -3.512 1.00 89.75 155 PRO A C 1
ATOM 1210 O O . PRO A 1 155 ? 3.279 -0.881 -3.041 1.00 89.75 155 PRO A O 1
ATOM 1213 N N . HIS A 1 156 ? 2.616 -2.991 -3.352 1.00 90.38 156 HIS A N 1
ATOM 1214 C CA . HIS A 1 156 ? 1.369 -2.847 -2.595 1.00 90.38 156 HIS A CA 1
ATOM 1215 C C . HIS A 1 156 ? 1.658 -2.625 -1.112 1.00 90.38 156 HIS A C 1
ATOM 1217 O O . HIS A 1 156 ? 1.201 -1.637 -0.555 1.00 90.38 156 HIS A O 1
ATOM 1223 N N . SER A 1 157 ? 2.460 -3.464 -0.461 1.00 89.75 157 SER A N 1
ATOM 1224 C CA . SER A 1 157 ? 2.788 -3.358 0.966 1.00 89.75 157 SER A CA 1
ATOM 1225 C C . SER A 1 157 ? 3.440 -2.024 1.325 1.00 89.75 157 SER A C 1
ATOM 1227 O O . SER A 1 157 ? 3.251 -1.535 2.439 1.00 89.75 157 SER A O 1
ATOM 1229 N N . CYS A 1 158 ? 4.170 -1.418 0.386 1.00 89.31 158 CYS A N 1
ATOM 1230 C CA . CYS A 1 158 ? 4.865 -0.154 0.602 1.00 89.31 158 CYS A CA 1
ATOM 1231 C C . CYS A 1 158 ? 4.184 1.088 0.014 1.00 89.31 158 CYS A C 1
ATOM 1233 O O . CYS A 1 158 ? 4.715 2.188 0.176 1.00 89.31 158 CYS A O 1
ATOM 1235 N N . GLY A 1 159 ? 3.026 0.962 -0.639 1.00 89.06 159 GLY A N 1
ATOM 1236 C CA . GLY A 1 159 ? 2.348 2.122 -1.226 1.00 89.06 159 GLY A CA 1
ATOM 1237 C C . GLY A 1 159 ? 3.055 2.675 -2.470 1.00 89.06 159 GLY A C 1
ATOM 1238 O O . GLY A 1 159 ? 3.043 3.878 -2.732 1.00 89.06 159 GLY A O 1
ATOM 1239 N N . PHE A 1 160 ? 3.749 1.816 -3.213 1.00 88.44 160 PHE A N 1
ATOM 1240 C CA . PHE A 1 160 ? 4.493 2.169 -4.415 1.00 88.44 160 PHE A CA 1
ATOM 1241 C C . PHE A 1 160 ? 3.769 1.790 -5.706 1.00 88.44 160 PHE A C 1
ATOM 1243 O O . PHE A 1 160 ? 4.323 2.000 -6.778 1.00 88.44 160 PHE A O 1
ATOM 1250 N N . CYS A 1 161 ? 2.537 1.279 -5.665 1.00 87.56 161 CYS A N 1
ATOM 1251 C CA . CYS A 1 161 ? 1.831 0.809 -6.860 1.00 87.56 161 CYS A CA 1
ATOM 1252 C C . CYS A 1 161 ? 1.692 1.867 -7.956 1.00 87.56 161 CYS A C 1
ATOM 1254 O O . CYS A 1 161 ? 1.639 1.497 -9.131 1.00 87.56 161 CYS A O 1
ATOM 1256 N N . ARG A 1 162 ? 1.659 3.154 -7.599 1.00 83.88 162 ARG A N 1
ATOM 1257 C CA . ARG A 1 162 ? 1.586 4.267 -8.551 1.00 83.88 162 ARG A CA 1
ATOM 1258 C C . ARG A 1 162 ? 2.955 4.764 -9.034 1.00 83.88 162 ARG A C 1
ATOM 1260 O O . ARG A 1 162 ? 3.025 5.690 -9.835 1.00 83.88 162 ARG A O 1
ATOM 1267 N N . ARG A 1 163 ? 4.049 4.168 -8.565 1.00 78.56 163 ARG A N 1
ATOM 1268 C CA . ARG A 1 163 ? 5.410 4.479 -9.007 1.00 78.56 163 ARG A CA 1
ATOM 1269 C C . ARG A 1 163 ? 5.785 3.543 -10.164 1.00 78.56 163 ARG A C 1
ATOM 1271 O O . ARG A 1 163 ? 5.633 2.334 -10.027 1.00 78.56 163 ARG A O 1
ATOM 1278 N N 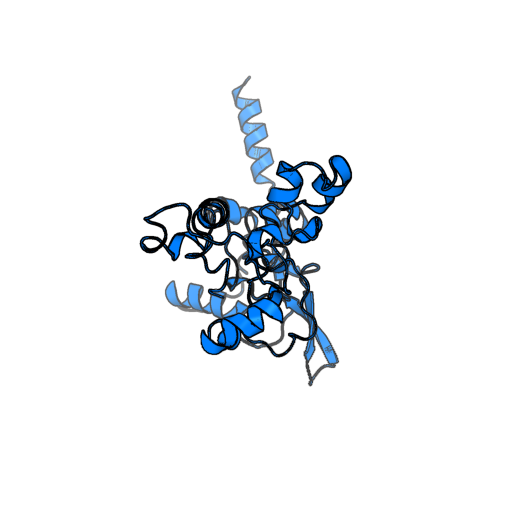. PRO A 1 164 ? 6.234 4.034 -11.324 1.00 72.12 164 PRO A N 1
ATOM 1279 C CA . PRO A 1 164 ? 6.828 3.187 -12.342 1.00 72.12 164 PRO A CA 1
ATOM 1280 C C . PRO A 1 164 ? 8.023 2.402 -11.814 1.00 72.12 164 PRO A C 1
ATOM 1282 O O . PRO A 1 164 ? 8.701 2.784 -10.865 1.00 72.12 164 PRO A O 1
ATOM 1285 N N . GLY A 1 165 ? 8.196 1.219 -12.395 1.00 72.00 165 GLY A N 1
ATOM 1286 C CA . GLY A 1 165 ? 9.043 0.173 -11.836 1.00 72.00 165 GLY A CA 1
ATOM 1287 C C . GLY A 1 165 ? 8.322 -0.693 -10.800 1.00 72.00 165 GLY A C 1
ATOM 1288 O O . GLY A 1 165 ? 8.810 -1.783 -10.506 1.00 72.00 165 GLY A O 1
ATOM 1289 N N . ALA A 1 166 ? 7.143 -0.288 -10.307 1.00 78.50 166 ALA A N 1
ATOM 1290 C CA . ALA A 1 166 ? 6.344 -1.108 -9.407 1.00 78.50 166 ALA A CA 1
ATOM 1291 C C . ALA A 1 166 ? 5.918 -2.420 -10.069 1.00 78.50 166 ALA A C 1
ATOM 1293 O O . ALA A 1 166 ? 5.145 -2.412 -11.035 1.00 78.50 166 ALA A O 1
ATOM 1294 N N . GLY A 1 167 ? 6.437 -3.541 -9.565 1.00 76.81 167 GLY A N 1
ATOM 1295 C CA . GLY A 1 167 ? 6.247 -4.852 -10.193 1.00 76.81 167 GLY A CA 1
ATOM 1296 C C . GLY A 1 167 ? 6.882 -4.963 -11.586 1.00 76.81 167 GLY A C 1
ATOM 1297 O O . GLY A 1 167 ? 6.381 -5.722 -12.414 1.00 76.81 167 GLY A O 1
ATOM 1298 N N . ASN A 1 168 ? 7.925 -4.170 -11.874 1.00 70.94 168 ASN A N 1
ATOM 1299 C CA . ASN A 1 168 ? 8.537 -3.995 -13.200 1.00 70.94 168 ASN A CA 1
ATOM 1300 C C . ASN A 1 168 ? 7.562 -3.477 -14.271 1.00 70.94 168 ASN A C 1
ATOM 1302 O O . ASN A 1 168 ? 7.669 -3.822 -15.446 1.00 70.94 168 A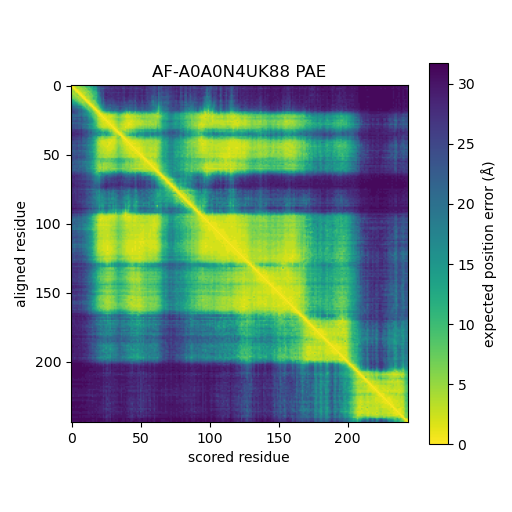SN A O 1
ATOM 1306 N N . ARG A 1 169 ? 6.583 -2.664 -13.864 1.00 74.81 169 ARG A N 1
ATOM 1307 C CA . ARG A 1 169 ? 5.563 -2.110 -14.758 1.00 74.81 169 ARG A CA 1
ATOM 1308 C C . ARG A 1 169 ? 5.425 -0.608 -14.577 1.00 74.81 169 ARG A C 1
ATOM 1310 O O . ARG A 1 169 ? 5.772 -0.037 -13.542 1.00 74.81 169 ARG A O 1
ATOM 1317 N N . CYS A 1 170 ? 4.868 0.019 -15.596 1.00 78.06 170 CYS A N 1
ATOM 1318 C CA . CYS A 1 170 ? 4.380 1.383 -15.536 1.00 78.06 170 CYS A CA 1
ATOM 1319 C C . CYS A 1 170 ? 3.055 1.426 -14.745 1.00 78.06 170 CYS A C 1
ATOM 1321 O O . CYS A 1 170 ? 2.333 0.429 -14.749 1.00 78.06 170 CYS A O 1
ATOM 1323 N N . PRO A 1 171 ? 2.728 2.514 -14.029 1.00 80.50 171 PRO A N 1
ATOM 1324 C CA . PRO A 1 171 ? 1.510 2.623 -13.234 1.00 80.50 171 PRO A CA 1
ATOM 1325 C C . PRO A 1 171 ? 0.321 3.072 -14.092 1.00 80.50 171 PRO A C 1
ATOM 1327 O O . PRO A 1 171 ? 0.485 3.645 -15.166 1.00 80.50 171 PRO A O 1
ATOM 1330 N N . ASN A 1 172 ? -0.892 2.886 -13.580 1.00 81.19 172 ASN A N 1
ATOM 1331 C CA . ASN A 1 172 ? -2.040 3.647 -14.068 1.00 81.19 172 ASN A CA 1
ATOM 1332 C C . ASN A 1 172 ? -2.048 5.020 -13.377 1.00 81.19 172 ASN A C 1
ATOM 1334 O O . ASN A 1 172 ? -1.797 5.108 -12.174 1.00 81.19 172 ASN A O 1
ATOM 1338 N N . THR A 1 173 ? -2.326 6.088 -14.121 1.00 78.81 173 THR A N 1
ATOM 1339 C CA . THR A 1 173 ? -2.436 7.455 -13.584 1.00 78.81 173 THR A CA 1
ATOM 1340 C C . THR A 1 173 ? -3.843 7.781 -13.093 1.00 78.81 173 THR A C 1
ATOM 1342 O O . THR A 1 173 ? -4.020 8.733 -12.336 1.00 78.81 173 THR A O 1
ATOM 1345 N N . ILE A 1 174 ? -4.829 6.981 -13.497 1.00 82.75 174 ILE A N 1
ATOM 1346 C CA . ILE A 1 174 ? -6.233 7.100 -13.111 1.00 82.75 174 ILE A CA 1
ATOM 1347 C C . ILE A 1 174 ? -6.756 5.767 -12.582 1.00 82.75 174 ILE A C 1
ATOM 1349 O O . ILE A 1 174 ? -6.204 4.697 -12.868 1.00 82.75 174 ILE A O 1
ATOM 1353 N N . LYS A 1 175 ? -7.829 5.850 -11.798 1.00 78.06 175 LYS A N 1
ATOM 1354 C CA . LYS A 1 175 ? -8.639 4.687 -11.448 1.00 78.06 175 LYS A CA 1
ATOM 1355 C C . LYS A 1 175 ? -9.463 4.240 -12.679 1.00 78.06 175 LYS A C 1
ATOM 1357 O O . LYS A 1 175 ? -9.406 4.864 -13.737 1.00 78.06 175 LYS A O 1
ATOM 1362 N N . GLU A 1 176 ? -10.129 3.089 -12.578 1.00 85.06 176 GLU A N 1
ATOM 1363 C CA . GLU A 1 176 ? -11.012 2.528 -13.626 1.00 85.06 176 GLU A CA 1
ATOM 1364 C C . GLU A 1 176 ? -10.363 2.274 -15.003 1.00 85.06 176 GLU A C 1
ATOM 1366 O O . GLU A 1 176 ? -11.027 2.225 -16.045 1.00 85.06 176 GLU A O 1
ATOM 1371 N N . CYS A 1 177 ? -9.047 2.067 -15.041 1.00 86.62 177 CYS A N 1
ATOM 1372 C CA . CYS A 1 177 ? -8.366 1.714 -16.283 1.00 86.62 177 CYS A CA 1
ATOM 1373 C C . CYS A 1 177 ? -8.833 0.383 -16.884 1.00 86.62 177 CYS A C 1
ATOM 1375 O O . CYS A 1 177 ? -8.704 0.181 -18.085 1.00 86.62 177 CYS A O 1
ATOM 1377 N N . ASP A 1 178 ? -9.392 -0.523 -16.085 1.00 86.88 178 ASP A N 1
ATOM 1378 C CA . ASP A 1 178 ? -10.066 -1.727 -16.573 1.00 86.88 178 ASP A CA 1
ATOM 1379 C C . ASP A 1 178 ? -11.288 -1.390 -17.444 1.00 86.88 178 ASP A C 1
ATOM 1381 O O . ASP A 1 178 ? -11.480 -2.007 -18.493 1.00 86.88 178 ASP A O 1
ATOM 1385 N N . ILE A 1 179 ? -12.070 -0.374 -17.064 1.00 89.56 179 ILE A N 1
ATOM 1386 C CA . ILE A 1 179 ? -13.227 0.101 -17.831 1.00 89.56 179 ILE A CA 1
ATOM 1387 C C . ILE A 1 179 ? -12.761 0.802 -19.108 1.00 89.56 179 ILE A C 1
ATOM 1389 O O . ILE A 1 179 ? -13.251 0.489 -20.191 1.00 89.56 179 ILE A O 1
ATOM 1393 N N . LEU A 1 180 ? -11.789 1.714 -19.011 1.00 90.50 180 LEU A N 1
ATOM 1394 C CA . LEU A 1 180 ? -11.296 2.451 -20.180 1.00 90.50 180 LEU A CA 1
ATOM 1395 C C . LEU A 1 180 ? -10.647 1.536 -21.214 1.00 90.50 180 LEU A C 1
ATOM 1397 O O . LEU A 1 180 ? -10.932 1.661 -22.403 1.00 90.50 180 LEU A O 1
ATOM 1401 N N . VAL A 1 181 ? -9.835 0.576 -20.769 1.00 91.19 181 VAL A N 1
ATOM 1402 C CA . VAL A 1 181 ? -9.235 -0.416 -21.666 1.00 91.19 181 VAL A CA 1
ATOM 1403 C C . VAL A 1 181 ? -10.308 -1.299 -22.305 1.00 91.19 181 VAL A C 1
ATOM 1405 O O . VAL A 1 181 ? -10.187 -1.622 -23.483 1.00 91.19 181 VAL A O 1
ATOM 1408 N N . ARG A 1 182 ? -11.387 -1.643 -21.589 1.00 91.00 182 ARG A N 1
ATOM 1409 C CA . ARG A 1 182 ? -12.521 -2.385 -22.167 1.00 91.00 182 ARG A CA 1
ATOM 1410 C C . ARG A 1 182 ? -13.307 -1.586 -23.206 1.00 91.00 182 ARG A C 1
ATOM 1412 O O . ARG A 1 182 ? -13.755 -2.176 -24.181 1.00 91.00 182 ARG A O 1
ATOM 1419 N N . LEU A 1 183 ? -13.496 -0.283 -22.993 1.00 91.75 183 LEU A N 1
ATOM 1420 C CA . LEU A 1 183 ? -14.321 0.563 -23.863 1.00 91.75 183 LEU A CA 1
ATOM 1421 C C . LEU A 1 183 ? -13.569 1.102 -25.086 1.00 91.75 183 LEU A C 1
ATOM 1423 O O . LEU A 1 183 ? -14.128 1.109 -26.177 1.00 91.75 183 LEU A O 1
ATOM 1427 N N . GLY A 1 184 ? -12.331 1.573 -24.914 1.00 88.38 184 GLY A N 1
ATOM 1428 C CA . GLY A 1 184 ? -11.556 2.205 -25.991 1.00 88.38 184 GLY A CA 1
ATOM 1429 C C . GLY A 1 184 ? -10.310 1.432 -26.428 1.00 88.38 184 GLY A C 1
ATOM 1430 O O . GLY A 1 184 ? -9.725 1.750 -27.462 1.00 88.38 184 GLY A O 1
ATOM 1431 N N . GLY A 1 185 ? -9.906 0.400 -25.683 1.00 88.75 185 GLY A N 1
ATOM 1432 C CA . GLY A 1 185 ? -8.713 -0.387 -25.988 1.00 88.75 185 GLY A CA 1
ATOM 1433 C C . GLY A 1 185 ? -7.397 0.359 -25.745 1.00 88.75 185 GLY A C 1
ATOM 1434 O O . GLY A 1 185 ? -7.345 1.563 -25.515 1.00 88.75 185 GLY A O 1
ATOM 1435 N N . CYS A 1 186 ? -6.290 -0.377 -25.823 1.00 90.06 186 CYS A N 1
ATOM 1436 C CA . CYS A 1 186 ? -4.939 0.168 -25.632 1.00 90.06 186 CYS A CA 1
ATOM 1437 C C . CYS A 1 186 ? -4.314 0.773 -26.899 1.00 90.06 186 CYS A C 1
ATOM 1439 O O . CYS A 1 186 ? -3.162 1.202 -26.866 1.00 90.06 186 CYS A O 1
ATOM 1441 N N . ASN A 1 187 ? -5.061 0.803 -28.007 1.00 87.88 187 ASN A N 1
ATOM 1442 C CA . ASN A 1 187 ? -4.630 1.431 -29.258 1.00 87.88 187 ASN A CA 1
ATOM 1443 C C . ASN A 1 187 ? -4.769 2.959 -29.206 1.00 87.88 187 ASN A C 1
ATOM 1445 O O . ASN A 1 187 ? -4.051 3.668 -29.908 1.00 87.88 187 ASN A O 1
ATOM 1449 N N . ASP A 1 188 ? -5.670 3.471 -28.366 1.00 87.06 188 ASP A N 1
ATOM 1450 C CA . ASP A 1 188 ? -5.806 4.901 -28.128 1.00 87.06 188 ASP A CA 1
ATOM 1451 C C . ASP A 1 188 ? -4.607 5.408 -27.308 1.00 87.06 188 ASP A C 1
ATOM 1453 O O . ASP A 1 188 ? -4.339 4.939 -26.197 1.00 87.06 188 ASP A O 1
ATOM 1457 N N . ALA A 1 189 ? -3.870 6.382 -27.850 1.00 84.31 189 ALA A N 1
ATOM 1458 C CA . ALA A 1 189 ? -2.666 6.918 -27.218 1.00 84.31 189 ALA A CA 1
ATOM 1459 C C . ALA A 1 189 ? -2.938 7.567 -25.848 1.00 84.31 189 ALA A C 1
ATOM 1461 O O . ALA A 1 189 ? -2.081 7.507 -24.962 1.00 84.31 189 ALA A O 1
ATOM 1462 N N . ARG A 1 190 ? -4.125 8.156 -25.649 1.00 84.12 190 ARG A N 1
ATOM 1463 C CA . ARG A 1 190 ? -4.543 8.735 -24.370 1.00 84.12 190 ARG A CA 1
ATOM 1464 C C . ARG A 1 190 ? -4.852 7.629 -23.367 1.00 84.12 190 ARG A C 1
ATOM 1466 O O . ARG A 1 190 ? -4.349 7.704 -22.249 1.00 84.12 190 ARG A O 1
ATOM 1473 N N . ILE A 1 191 ? -5.605 6.594 -23.752 1.00 85.88 191 ILE A N 1
ATOM 1474 C CA . ILE A 1 191 ? -5.870 5.448 -22.861 1.00 85.88 191 ILE A CA 1
ATOM 1475 C C . ILE A 1 191 ? -4.558 4.760 -22.499 1.00 85.88 191 ILE A C 1
ATOM 1477 O O . ILE A 1 191 ? -4.297 4.543 -21.322 1.00 85.88 191 ILE A O 1
ATOM 1481 N N . ARG A 1 192 ? -3.681 4.5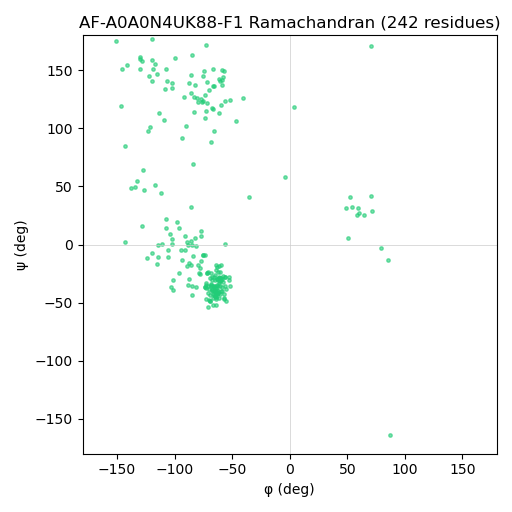02 -23.473 1.00 84.12 192 ARG A N 1
ATOM 1482 C CA . ARG A 1 192 ? -2.363 3.906 -23.229 1.00 84.12 192 ARG A CA 1
ATOM 1483 C C . ARG A 1 192 ? -1.502 4.756 -22.295 1.00 84.12 192 ARG A C 1
ATOM 1485 O O . ARG A 1 192 ? -0.836 4.207 -21.424 1.00 84.12 192 ARG A O 1
ATOM 1492 N N . GLY A 1 193 ? -1.538 6.081 -22.450 1.00 80.50 193 GLY A N 1
ATOM 1493 C CA . GLY A 1 193 ? -0.806 7.017 -21.599 1.00 80.50 193 GLY A CA 1
ATOM 1494 C C . GLY A 1 193 ? -1.326 7.082 -20.160 1.00 80.50 193 GLY A C 1
ATOM 1495 O O . GLY A 1 193 ? -0.520 7.227 -19.241 1.00 80.50 193 GLY A O 1
ATOM 1496 N N . LEU A 1 194 ? -2.641 6.949 -19.958 1.00 83.31 194 LEU A N 1
ATOM 1497 C CA . LEU A 1 194 ? -3.282 6.972 -18.637 1.00 83.31 194 LEU A CA 1
ATOM 1498 C C . LEU A 1 194 ? -3.264 5.600 -17.946 1.00 83.31 194 LEU A C 1
ATOM 1500 O O . LEU A 1 194 ? -3.100 5.498 -16.734 1.00 83.31 194 LEU A O 1
ATOM 1504 N N . CYS A 1 195 ? -3.398 4.533 -18.723 1.00 86.69 195 CYS A N 1
ATOM 1505 C CA . CYS A 1 195 ? -3.582 3.165 -18.260 1.00 86.69 195 CYS A CA 1
ATOM 1506 C C . CYS A 1 195 ? -2.373 2.291 -18.577 1.00 86.69 195 CYS A C 1
ATOM 1508 O O . CYS A 1 195 ? -2.516 1.164 -19.051 1.00 86.69 195 CYS A O 1
ATOM 1510 N N . GLN A 1 196 ? -1.168 2.812 -18.327 1.00 85.44 196 GLN A N 1
ATOM 1511 C CA . GLN A 1 196 ? 0.078 2.167 -18.748 1.00 85.44 196 GLN A CA 1
ATOM 1512 C C . GLN A 1 196 ? 0.210 0.760 -18.159 1.00 85.44 196 GLN A C 1
ATOM 1514 O O . GLN A 1 196 ? 0.582 -0.161 -18.884 1.00 85.44 196 GLN A O 1
ATOM 1519 N N . ARG A 1 197 ? -0.179 0.558 -16.887 1.00 82.94 197 ARG A N 1
ATOM 1520 C CA . ARG A 1 197 ? -0.197 -0.779 -16.272 1.00 82.94 197 ARG A CA 1
ATOM 1521 C C . ARG A 1 197 ? -1.190 -1.696 -16.968 1.00 82.94 197 ARG A C 1
ATOM 1523 O O . ARG A 1 197 ? -0.826 -2.811 -17.326 1.00 82.94 197 ARG A O 1
ATOM 1530 N N . SER A 1 198 ? -2.436 -1.248 -17.124 1.00 86.69 198 SER A N 1
ATOM 1531 C CA . SER A 1 198 ? -3.505 -2.074 -17.703 1.00 86.69 198 SER A CA 1
ATOM 1532 C C . SER A 1 198 ? -3.251 -2.401 -19.176 1.00 86.69 198 SER A C 1
ATOM 1534 O O . SER A 1 198 ? -3.660 -3.457 -19.645 1.00 86.69 198 SER A O 1
ATOM 1536 N N . CYS A 1 199 ? -2.532 -1.530 -19.881 1.00 87.31 199 CYS A N 1
ATOM 1537 C CA . CYS A 1 199 ? -2.110 -1.729 -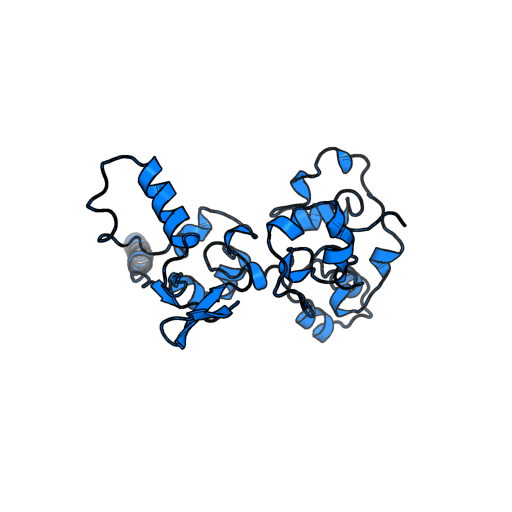21.261 1.00 87.31 199 CYS A CA 1
ATOM 1538 C C . CYS A 1 199 ? -0.758 -2.430 -21.417 1.00 87.31 199 CYS A C 1
ATOM 1540 O O . CYS A 1 199 ? -0.298 -2.578 -22.547 1.00 87.31 199 CYS A O 1
ATOM 1542 N N . ASN A 1 200 ? -0.108 -2.840 -20.320 1.00 82.00 200 ASN A N 1
ATOM 1543 C CA . ASN A 1 200 ? 1.258 -3.375 -20.321 1.00 82.00 200 ASN A CA 1
ATOM 1544 C C . ASN A 1 200 ? 2.254 -2.492 -21.104 1.00 82.00 200 ASN A C 1
ATOM 1546 O O . ASN A 1 200 ? 3.202 -2.997 -21.703 1.00 82.00 200 ASN A O 1
ATOM 1550 N N . SER A 1 201 ? 2.032 -1.174 -21.118 1.00 74.88 201 SER A N 1
ATOM 1551 C CA . SER A 1 201 ? 2.967 -0.236 -21.730 1.00 74.88 201 SER A CA 1
ATOM 1552 C C . SER A 1 201 ? 4.216 -0.133 -20.858 1.00 74.88 201 SER A C 1
ATOM 1554 O O . SER A 1 201 ? 4.128 -0.103 -19.630 1.00 74.88 201 SER A O 1
ATOM 1556 N N . LEU A 1 202 ? 5.373 -0.079 -21.518 1.00 66.50 202 LEU A N 1
ATOM 1557 C CA . LEU A 1 202 ? 6.680 0.167 -20.911 1.00 66.50 202 LEU A CA 1
ATOM 1558 C C . LEU A 1 202 ? 7.163 1.605 -21.178 1.00 66.50 202 LEU A C 1
ATOM 1560 O O . LEU A 1 202 ? 8.310 1.935 -20.884 1.00 66.50 202 LEU A O 1
ATOM 1564 N N . ASP A 1 203 ? 6.311 2.479 -21.731 1.00 63.50 203 ASP A N 1
ATOM 1565 C CA . ASP A 1 203 ? 6.727 3.793 -22.236 1.00 63.50 203 ASP A CA 1
ATOM 1566 C C . ASP A 1 203 ? 7.370 4.664 -21.140 1.00 63.50 203 ASP A C 1
ATOM 1568 O O . ASP A 1 203 ? 8.371 5.339 -21.397 1.00 63.50 203 ASP A O 1
ATOM 1572 N N . SER A 1 204 ? 6.886 4.597 -19.888 1.00 58.44 204 SER A N 1
ATOM 1573 C CA . SER A 1 204 ? 7.487 5.363 -18.782 1.00 58.44 204 SER A CA 1
ATOM 1574 C C . SER A 1 204 ? 8.807 4.803 -18.246 1.00 58.44 204 SER A C 1
ATOM 1576 O O . SER A 1 204 ? 9.490 5.511 -17.510 1.00 58.44 204 SER A O 1
ATOM 1578 N N . LEU A 1 205 ? 9.228 3.602 -18.660 1.00 58.12 205 LEU A N 1
ATOM 1579 C CA . LEU A 1 205 ? 10.573 3.094 -18.362 1.00 58.12 205 LEU A CA 1
ATOM 1580 C C . LEU A 1 205 ? 11.641 3.705 -19.286 1.00 58.12 205 LEU A C 1
ATOM 1582 O O . LEU A 1 205 ? 12.800 3.783 -18.892 1.00 58.12 205 LEU A O 1
ATOM 1586 N N . SER A 1 206 ? 11.265 4.163 -20.488 1.00 55.81 206 SER A N 1
ATOM 1587 C CA . SER A 1 206 ? 12.218 4.642 -21.507 1.00 55.81 206 SER A CA 1
ATOM 1588 C C . SER A 1 206 ? 12.429 6.163 -21.537 1.00 55.81 206 SER A C 1
ATOM 1590 O O . SER A 1 206 ? 13.485 6.628 -21.959 1.00 55.81 206 SER A O 1
ATOM 1592 N N . LEU A 1 207 ? 11.460 6.956 -21.063 1.00 58.41 207 LEU A N 1
ATOM 1593 C CA . LEU A 1 207 ? 11.446 8.421 -21.212 1.00 58.41 207 LEU A CA 1
ATOM 1594 C C . LEU A 1 207 ? 11.271 9.142 -19.876 1.00 58.41 207 LEU A C 1
ATOM 1596 O O . LEU A 1 207 ? 10.457 10.058 -19.719 1.00 58.41 207 LEU A O 1
ATOM 1600 N N . CYS A 1 208 ? 12.042 8.712 -18.881 1.00 64.94 208 CYS A N 1
ATOM 1601 C CA . CYS A 1 208 ? 11.923 9.299 -17.569 1.00 64.94 208 CYS A CA 1
ATOM 1602 C C . CYS A 1 208 ? 12.825 10.500 -17.335 1.00 64.94 208 CYS A C 1
ATOM 1604 O O . CYS A 1 208 ? 14.010 10.387 -17.020 1.00 64.94 208 CYS A O 1
ATOM 1606 N N . ARG A 1 209 ? 12.213 11.674 -17.418 1.00 71.12 209 ARG A N 1
ATOM 1607 C CA . ARG A 1 209 ? 12.809 12.935 -17.008 1.00 71.12 209 ARG A CA 1
ATOM 1608 C C . ARG A 1 209 ? 11.739 13.791 -16.340 1.00 71.12 209 ARG A C 1
ATOM 1610 O O . ARG A 1 209 ? 10.552 13.651 -16.626 1.00 71.12 209 ARG A O 1
ATOM 1617 N N . ASP A 1 210 ? 12.181 14.682 -15.468 1.00 77.56 210 ASP A N 1
ATOM 1618 C CA . ASP A 1 210 ? 11.379 15.826 -15.056 1.00 77.56 210 ASP A CA 1
ATOM 1619 C C . ASP A 1 210 ? 11.191 16.780 -16.244 1.00 77.56 210 ASP A C 1
ATOM 1621 O O . ASP A 1 210 ? 12.149 17.338 -16.777 1.00 77.56 210 ASP A O 1
ATOM 1625 N N . GLU A 1 211 ? 9.949 16.964 -16.672 1.00 80.31 211 GLU A N 1
ATOM 1626 C CA . GLU A 1 211 ? 9.559 17.915 -17.715 1.00 80.31 211 GLU A CA 1
ATOM 1627 C C . GLU A 1 211 ? 9.669 19.365 -17.219 1.00 80.31 211 GLU A C 1
ATOM 1629 O O . GLU A 1 211 ? 9.849 20.282 -18.021 1.00 80.31 211 GLU A O 1
ATOM 1634 N N . ARG A 1 212 ? 9.608 19.590 -15.897 1.00 81.31 212 ARG A N 1
ATOM 1635 C CA . ARG A 1 212 ? 9.805 20.911 -15.285 1.00 81.31 212 ARG A CA 1
ATOM 1636 C C . ARG A 1 212 ? 11.146 21.038 -14.567 1.00 81.31 212 ARG A C 1
ATOM 1638 O O . ARG A 1 212 ? 11.574 20.165 -13.823 1.00 81.31 212 ARG A O 1
ATOM 1645 N N . VAL A 1 213 ? 11.765 22.210 -14.697 1.00 80.38 213 VAL A N 1
ATOM 1646 C CA . VAL A 1 213 ? 13.040 22.540 -14.031 1.00 80.38 213 VAL A CA 1
ATOM 1647 C C . VAL A 1 213 ? 12.923 22.665 -12.508 1.00 80.38 213 VAL A C 1
ATOM 1649 O O . VAL A 1 213 ? 13.900 22.470 -11.792 1.00 80.38 213 VAL A O 1
ATOM 1652 N N . ASN A 1 214 ? 11.729 22.972 -11.993 1.00 83.19 214 ASN A N 1
ATOM 1653 C CA . ASN A 1 214 ? 11.474 23.192 -10.569 1.00 83.19 214 ASN A CA 1
ATOM 1654 C C . ASN A 1 214 ? 10.931 21.952 -9.845 1.00 83.19 214 ASN A C 1
ATOM 1656 O O . ASN A 1 214 ? 10.450 22.069 -8.723 1.00 83.19 214 ASN A O 1
ATOM 1660 N N . CYS A 1 215 ? 11.005 20.764 -10.445 1.00 82.75 215 CYS A N 1
ATOM 1661 C CA . CYS A 1 215 ? 10.539 19.549 -9.785 1.00 82.75 215 CYS A CA 1
ATOM 1662 C C . CYS A 1 215 ? 11.248 19.325 -8.440 1.00 82.75 215 CYS A C 1
ATOM 1664 O O . CYS A 1 215 ? 10.625 19.097 -7.407 1.00 82.75 215 CYS A O 1
ATOM 1666 N N . ARG A 1 216 ? 12.563 19.553 -8.409 1.00 83.25 216 ARG A N 1
ATOM 1667 C CA . ARG A 1 216 ? 13.388 19.361 -7.211 1.00 83.25 216 ARG A CA 1
ATOM 1668 C C . ARG A 1 216 ? 13.039 20.284 -6.036 1.00 83.25 216 ARG A C 1
ATOM 1670 O O . ARG A 1 216 ? 13.455 19.994 -4.919 1.00 83.25 216 ARG A O 1
ATOM 1677 N N . SER A 1 217 ? 12.313 21.385 -6.259 1.00 86.88 217 SER A N 1
ATOM 1678 C CA . SER A 1 217 ? 11.976 22.329 -5.186 1.00 86.88 217 SER A CA 1
ATOM 1679 C C . SER A 1 217 ? 10.720 21.956 -4.398 1.00 86.88 217 SER A C 1
ATOM 1681 O O . SER A 1 217 ? 10.537 22.483 -3.304 1.00 86.88 217 SER A O 1
ATOM 1683 N N . ARG A 1 218 ? 9.854 21.076 -4.924 1.00 86.12 218 ARG A N 1
ATOM 1684 C CA . ARG A 1 218 ? 8.576 20.706 -4.285 1.00 86.12 218 ARG A CA 1
ATOM 1685 C C . ARG A 1 218 ? 8.352 19.181 -4.259 1.00 86.12 218 ARG A C 1
ATOM 1687 O O . ARG A 1 218 ? 7.317 18.712 -4.733 1.00 86.12 218 ARG A O 1
ATOM 1694 N N . PRO A 1 219 ? 9.289 18.375 -3.712 1.00 80.62 219 PRO A N 1
ATOM 1695 C CA . PRO A 1 219 ? 9.120 16.919 -3.623 1.00 80.62 219 PRO A CA 1
ATOM 1696 C C . PRO A 1 219 ? 7.928 16.511 -2.740 1.00 80.62 219 PRO A C 1
ATOM 1698 O O . PRO A 1 219 ? 7.416 15.402 -2.867 1.00 80.62 219 PRO A O 1
ATOM 1701 N N . ASP A 1 220 ? 7.453 17.413 -1.879 1.00 83.44 220 ASP A N 1
ATOM 1702 C CA . ASP A 1 220 ? 6.247 17.245 -1.069 1.00 83.44 220 ASP A CA 1
ATOM 1703 C C . ASP A 1 220 ? 4.979 17.067 -1.917 1.00 83.44 220 ASP A C 1
ATOM 1705 O O . ASP A 1 220 ? 4.063 16.362 -1.509 1.00 83.44 220 ASP A O 1
ATOM 1709 N N . LEU A 1 221 ? 4.941 17.627 -3.131 1.00 84.69 221 LEU A N 1
ATOM 1710 C CA . LEU A 1 221 ? 3.801 17.485 -4.040 1.00 84.69 221 LEU A CA 1
ATOM 1711 C C . LEU A 1 221 ? 3.728 16.110 -4.710 1.00 84.69 221 LEU A C 1
ATOM 1713 O O . LEU A 1 221 ? 2.733 15.807 -5.361 1.00 84.69 221 LEU A O 1
ATOM 1717 N N . CYS A 1 222 ? 4.752 15.268 -4.564 1.00 76.81 222 CYS A N 1
ATOM 1718 C CA . CYS A 1 222 ? 4.727 13.891 -5.054 1.00 76.81 222 CYS A CA 1
ATOM 1719 C C . CYS A 1 222 ? 3.834 12.974 -4.203 1.00 76.81 222 CYS A C 1
ATOM 1721 O O . CYS A 1 222 ? 3.545 11.846 -4.609 1.00 76.81 222 CYS A O 1
ATOM 1723 N N . THR A 1 223 ? 3.360 13.456 -3.053 1.00 76.56 223 THR A N 1
ATOM 1724 C CA . THR A 1 223 ? 2.363 12.801 -2.203 1.00 76.56 223 THR A CA 1
ATOM 1725 C C . THR A 1 223 ? 1.120 13.694 -2.051 1.00 76.56 223 THR A C 1
ATOM 1727 O O . THR A 1 223 ? 1.147 14.890 -2.336 1.00 76.56 223 THR A O 1
ATOM 1730 N N . GLY A 1 224 ? -0.026 13.106 -1.687 1.00 75.88 224 GLY A N 1
ATOM 1731 C CA . GLY A 1 224 ? -1.283 13.847 -1.495 1.00 75.88 224 GLY A CA 1
ATOM 1732 C C . GLY A 1 224 ? -2.130 14.046 -2.769 1.00 75.88 224 GLY A C 1
ATOM 1733 O O . GLY A 1 224 ? -1.923 13.353 -3.765 1.00 75.88 224 GLY A O 1
ATOM 1734 N N . PRO A 1 225 ? -3.110 14.967 -2.771 1.00 74.19 225 PRO A N 1
ATOM 1735 C CA . PRO A 1 225 ? -4.142 15.052 -3.816 1.00 74.19 225 PRO A CA 1
ATOM 1736 C C . PRO A 1 225 ? -3.618 15.498 -5.188 1.00 74.19 225 PRO A C 1
ATOM 1738 O O . PRO A 1 225 ? -4.079 15.023 -6.222 1.00 74.19 225 PRO A O 1
ATOM 1741 N N . TYR A 1 226 ? -2.607 16.368 -5.213 1.00 75.62 226 TYR A N 1
ATOM 1742 C CA . TYR A 1 226 ? -2.013 16.886 -6.455 1.00 75.62 226 TYR A CA 1
ATOM 1743 C C . TYR A 1 226 ? -0.945 15.975 -7.048 1.00 75.62 226 TYR A C 1
ATOM 1745 O O . TYR A 1 226 ? -0.375 16.270 -8.101 1.00 75.62 226 TYR A O 1
ATOM 1753 N N . SER A 1 227 ? -0.675 14.860 -6.380 1.00 75.19 227 SER A N 1
ATOM 1754 C CA . SER A 1 227 ? 0.465 14.028 -6.703 1.00 75.19 227 SER A CA 1
ATOM 1755 C C . SER A 1 227 ? 0.388 13.392 -8.077 1.00 75.19 227 SER A C 1
ATOM 1757 O O . SER A 1 227 ? 1.428 13.266 -8.699 1.00 75.19 227 SER A O 1
ATOM 1759 N N . ALA A 1 228 ? -0.797 13.085 -8.612 1.00 67.38 228 ALA A N 1
ATOM 1760 C CA . ALA A 1 228 ? -0.928 12.576 -9.981 1.00 67.38 228 ALA A CA 1
ATOM 1761 C C . ALA A 1 228 ? -0.506 13.618 -11.035 1.00 67.38 228 ALA A C 1
ATOM 1763 O O . ALA A 1 228 ? 0.242 13.311 -11.965 1.00 67.38 228 ALA A O 1
ATOM 1764 N N . VAL A 1 229 ? -0.940 14.872 -10.861 1.00 79.88 229 VAL A N 1
ATOM 1765 C CA . VAL A 1 229 ? -0.582 15.980 -11.759 1.00 79.88 229 VAL A CA 1
ATOM 1766 C C . VAL A 1 229 ? 0.908 16.274 -11.650 1.00 79.88 229 VAL A C 1
ATOM 1768 O O . VAL A 1 229 ? 1.596 16.380 -12.665 1.00 79.88 229 VAL A O 1
ATOM 1771 N N . TYR A 1 230 ? 1.424 16.353 -10.426 1.00 81.50 230 TYR A N 1
ATOM 1772 C CA . TYR A 1 230 ? 2.832 16.639 -10.202 1.00 81.50 230 TYR A CA 1
ATOM 1773 C C . TYR A 1 230 ? 3.730 15.504 -10.715 1.00 81.50 230 TYR A C 1
ATOM 1775 O O . TYR A 1 230 ? 4.678 15.762 -11.448 1.00 81.50 230 TYR A O 1
ATOM 1783 N N . ALA A 1 231 ? 3.360 14.248 -10.458 1.00 75.62 231 ALA A N 1
ATOM 1784 C CA . ALA A 1 231 ? 4.003 13.045 -10.984 1.00 75.62 231 ALA A CA 1
ATOM 1785 C C . ALA A 1 231 ? 4.080 13.028 -12.519 1.00 75.62 231 ALA A C 1
ATOM 1787 O O . ALA A 1 231 ? 5.095 12.619 -13.078 1.00 75.62 231 ALA A O 1
ATOM 1788 N N . SER A 1 232 ? 3.041 13.507 -13.213 1.00 73.06 232 SER A N 1
ATOM 1789 C CA . SER A 1 232 ? 3.043 13.547 -14.681 1.00 73.06 232 SER A CA 1
ATOM 1790 C C . SER A 1 232 ? 4.140 14.448 -15.263 1.00 73.06 232 SER A C 1
ATOM 1792 O O . SER A 1 232 ? 4.661 14.144 -16.330 1.00 73.06 232 SER A O 1
ATOM 1794 N N . GLN A 1 233 ? 4.535 15.502 -14.540 1.00 81.81 233 GLN A N 1
ATOM 1795 C CA . GLN A 1 233 ? 5.548 16.476 -14.965 1.00 81.81 233 GLN A CA 1
ATOM 1796 C C . GLN A 1 233 ? 6.909 16.229 -14.310 1.00 81.81 233 GLN A C 1
ATOM 1798 O O . GLN A 1 233 ? 7.943 16.540 -14.886 1.00 81.81 233 GLN A O 1
ATOM 1803 N N . CYS A 1 234 ? 6.919 15.685 -13.099 1.00 80.62 234 CYS A N 1
ATOM 1804 C CA . CYS A 1 234 ? 8.091 15.525 -12.250 1.00 80.62 234 CYS A CA 1
ATOM 1805 C C . CYS A 1 234 ? 8.375 14.048 -11.996 1.00 80.62 234 CYS A C 1
ATOM 1807 O O . CYS A 1 234 ? 8.500 13.610 -10.852 1.00 80.62 234 CYS A O 1
ATOM 1809 N N . LYS A 1 235 ? 8.429 13.264 -13.078 1.00 76.19 235 LYS A N 1
ATOM 1810 C CA . LYS A 1 235 ? 8.549 11.804 -13.016 1.00 76.19 235 LYS A CA 1
ATOM 1811 C C . LYS A 1 235 ? 9.796 11.394 -12.234 1.00 76.19 235 LYS A C 1
ATOM 1813 O O . LYS A 1 235 ? 9.726 10.577 -11.323 1.00 76.19 235 LYS A O 1
ATOM 1818 N N . PHE A 1 236 ? 10.932 12.010 -12.532 1.00 74.50 236 PHE A N 1
ATOM 1819 C CA . PHE A 1 236 ? 12.184 11.682 -11.872 1.00 74.50 236 PHE A CA 1
ATOM 1820 C C . PHE A 1 236 ? 12.177 12.117 -10.396 1.00 74.50 236 PHE A C 1
ATOM 1822 O O . PHE A 1 236 ? 12.472 11.309 -9.516 1.00 74.50 236 PHE A O 1
ATOM 1829 N N . THR A 1 237 ? 11.777 13.358 -10.100 1.00 81.50 237 THR A N 1
ATOM 1830 C CA . THR A 1 237 ? 11.736 13.865 -8.717 1.00 81.50 237 THR A CA 1
ATOM 1831 C C . THR A 1 237 ? 10.739 13.102 -7.846 1.00 81.50 237 THR A C 1
ATOM 1833 O O . THR A 1 237 ? 11.031 12.826 -6.684 1.00 81.50 237 THR A O 1
ATOM 1836 N N . CYS A 1 238 ? 9.593 12.700 -8.394 1.00 75.81 238 CYS A N 1
ATOM 1837 C CA . CYS A 1 238 ? 8.604 11.905 -7.669 1.00 75.81 238 CYS A CA 1
ATOM 1838 C C . CYS A 1 238 ? 8.972 10.426 -7.530 1.00 75.81 238 CYS A C 1
ATOM 1840 O O . CYS A 1 238 ? 8.127 9.622 -7.131 1.00 75.81 238 CYS A O 1
ATOM 1842 N N . GLY A 1 239 ? 10.220 10.062 -7.848 1.00 69.62 239 GLY A N 1
ATOM 1843 C CA . GLY A 1 239 ? 10.709 8.691 -7.763 1.00 69.62 239 GLY A CA 1
ATOM 1844 C C . GLY A 1 239 ? 9.907 7.759 -8.656 1.00 69.62 239 GLY A C 1
ATOM 1845 O O . GLY A 1 239 ? 9.750 6.582 -8.336 1.00 69.62 239 GLY A O 1
ATOM 1846 N N . LEU A 1 240 ? 9.337 8.303 -9.734 1.00 66.25 240 LEU A N 1
ATOM 1847 C CA . LEU A 1 240 ? 8.595 7.506 -10.679 1.00 66.25 240 LEU A CA 1
ATOM 1848 C C . LEU A 1 240 ? 9.530 6.719 -11.580 1.00 66.25 240 LEU A C 1
ATOM 1850 O O . LEU A 1 240 ? 9.095 5.809 -12.260 1.00 66.25 240 LEU A O 1
ATOM 1854 N N . CYS A 1 241 ? 10.812 7.045 -11.606 1.00 64.31 241 CYS A N 1
ATOM 1855 C CA . CYS A 1 241 ? 11.765 6.254 -12.349 1.00 64.31 241 CYS A CA 1
ATOM 1856 C C . CYS A 1 241 ? 13.088 6.240 -11.630 1.00 64.31 241 CYS A C 1
ATOM 1858 O O . CYS A 1 241 ? 13.471 7.205 -10.967 1.00 64.31 241 CYS A O 1
ATOM 1860 N N . ASN A 1 242 ? 13.806 5.151 -11.836 1.00 55.59 242 ASN A N 1
ATOM 1861 C CA . ASN A 1 242 ? 15.148 5.012 -11.323 1.00 55.59 242 ASN A CA 1
ATOM 1862 C C . ASN A 1 242 ? 16.117 5.633 -12.329 1.00 55.59 242 ASN A C 1
ATOM 1864 O O . ASN A 1 242 ? 15.886 5.569 -13.540 1.00 55.59 242 ASN A O 1
ATOM 1868 N N . ARG A 1 243 ? 17.212 6.233 -11.840 1.00 44.94 243 ARG A N 1
ATOM 1869 C CA . ARG A 1 243 ? 18.386 6.401 -12.704 1.00 44.94 243 ARG A CA 1
ATOM 1870 C C . ARG A 1 243 ? 18.793 4.990 -13.111 1.00 44.94 243 ARG A C 1
ATOM 1872 O O . ARG A 1 243 ? 19.017 4.165 -12.226 1.00 44.94 243 ARG A O 1
ATOM 1879 N N . GLY A 1 244 ? 18.785 4.716 -14.414 1.00 41.34 244 GLY A N 1
ATOM 1880 C CA . GLY A 1 244 ? 19.600 3.627 -14.942 1.00 41.34 244 GLY A CA 1
ATOM 1881 C C . GLY A 1 244 ? 21.049 3.809 -14.513 1.00 41.34 244 GLY A C 1
ATOM 1882 O O . GLY A 1 244 ? 21.452 4.980 -14.305 1.00 41.34 244 GLY A O 1
#

InterPro domains:
  IPR003582 ShKT domain [PF01549] (127-161)
  IPR003582 ShKT domain [PF01549] (170-200)
  IPR003582 ShKT domain [PF01549] (208-241)
  IPR003582 ShKT domain [PS51670] (128-161)
  IPR003582 ShKT domain [PS51670] (170-208)
  IPR003582 ShKT domain [SM00254] (127-162)
  IPR003582 ShKT domain [SM00254] (169-200)
  IPR003582 ShKT domain [SM00254] (207-242)

Mean predicted aligned error: 16.72 Å

Radius of gyration: 21.3 Å; Cα contacts (8 Å, |Δi|>4): 363; chains: 1; bounding box: 65×48×63 Å

pLDDT: mean 75.29, std 15.29, range [37.78, 93.5]

Foldseek 3Di:
DVVVVVVVVVVVVVPPPQFAWDFDDPQWDWDQDPPPRDTATDHVEQLVLADFQDPVLCVSWDHDPPPPPPPPDDPDVVVVVVVVVCVSPPDDDHHDITTNVCVVPVVSCLRGPCSRSSVLCVDQLQVDDADPCPPPDQVNLPDPVCVLVCQCHPRNRNSNNCADNRVVWHGALDPPLVVVCVPPNCVDPVSCVRHVVVNRNPVCAPDDDQQDPCLQVCLVCCGGDNNSVSCVRHVVSNNSYDDD

Solvent-accessible surface area (backbone atoms only — not comparable to full-atom values): 13692 Å² total; per-residue (Å²): 119,70,67,60,56,54,52,54,53,55,55,62,63,68,67,65,68,85,44,55,73,32,72,64,86,57,46,62,38,75,46,70,40,94,86,70,78,49,69,34,48,34,55,68,38,63,31,87,76,44,69,51,72,41,76,74,78,35,57,74,37,49,58,63,76,63,87,79,77,61,84,83,65,74,98,45,71,69,55,55,57,46,48,62,55,40,73,74,68,56,91,71,95,70,63,43,67,27,14,36,44,33,70,76,37,46,69,60,25,52,72,38,20,12,19,66,48,30,31,24,41,71,34,61,34,20,53,51,79,48,76,85,42,86,85,65,46,71,69,56,56,69,34,75,90,43,40,69,59,35,26,40,46,22,9,22,80,54,51,27,24,51,22,32,46,23,61,74,30,24,27,44,73,53,80,66,36,70,56,50,42,72,75,64,33,60,82,37,69,65,49,28,69,36,18,12,39,78,52,70,36,59,65,61,77,77,67,64,51,48,77,44,92,64,33,82,78,49,60,71,42,46,50,73,92,57,12,60,67,42,32,74,36,14,23,38,60,48,55,26,36,76,84,128

Secondary structure (DSSP, 8-state):
-HHHHHHHHHHHHHT-----EEE--SSEEEEE-TTT-PEEEEESS-GGGS--S-TTGGGGGPPPP-TTTSTTS-S-HHHHHHHHHHHHHS-SS---EEEHHHHHSHHHHHHH-TTTTT-GGGSTTT-S--TT-TT--HHHHH-GGGHHHHHHH-HHHHT-TTSTTGGGSPPBSSS-HHHHHHHH-TTSHHHHHHBTTTTT--HHHH---BSSTTGGG-GGGGSSTTHHHHHHHBTTTTT-S---

Sequence (244 aa):
MFTFLFLSLLLNFVNLQQAQDEVIDQCVKDVVKTTDMSSKKRPTVDPTSCFDLDAGSCTLFNLQDPAGYVTNLNNNPLMQILIIKYCRNDQAFNDYKVAANCKKYPKLAEDLCPSKCALCCKTLDYNCADPNCAHITRAICQTPHFHDALLRSCPHSCGFCRRPGAGNRCPNTIKECDILVRLGGCNDARIRGLCQRSCNSLDSLSLCRDERVNCRSRPDLCTGPYSAVYASQCKFTCGLCNRG